Protein AF-A0A6V7J5I2-F1 (afdb_monomer_lite)

Secondary structure (DSSP, 8-state):
-----------------TTSSSTTTSS----PPPSEEEEEEEEEEEGGGTEEEEEEEEEEPPPPTTS-HHHHHHHHHHHHHHHHHSSS-TTSEEEEEEEEEPPTT----PPPEEEEEEEGGG--HHHHHHHHHHHHTTSSPPPTTPEEEEEEEEE---TTSS-----SS---TT------SSS-HHHHHHHHHHHHHTTTT-HHHHHHHH-TT-THHHHHHHHHHHHTT---BTTB--HHHHHHHHHHHGGGT---EEEE--TTSPPEEEEEGGGGG--

Radius of gyration: 29.83 Å; chains: 1; bounding box: 84×81×62 Å

Sequence (279 aa):
DTADQTGAGQASTSGQSSGHEEIIKDVIEETQPSILEKIVDVNRPFRRFSSLNREVRFKLSRPPENVSDLVWIGSLSDEILKLIRERVNHSDVCGALFGYKPSAEAQVTRTPSYLTPRPISEITIDDVVKLVTRLSQSGAEIPQNSEFFLNLHFTEDRVGGRKSRVNQDGKNAGVYELHNKDNMCLARSIVVAVAYNRKSVDKQTWNRIRDRRNRPQKIAAEKLTKESGVVLSHNGAGMTEVSLFQRRLMRDHIALVVWHVTRGRNPVRIYNGREAFNG

pLDDT: mean 71.51, std 18.95, range [32.19, 94.44]

Organism: NCBI:txid1563983

Structure (mmCIF, N/CA/C/O backbone):
data_AF-A0A6V7J5I2-F1
#
_entry.id   AF-A0A6V7J5I2-F1
#
loop_
_atom_site.group_PDB
_atom_site.id
_atom_site.type_symbol
_atom_site.label_atom_id
_atom_site.label_alt_id
_atom_site.label_comp_id
_atom_site.label_asym_id
_atom_site.label_entity_id
_atom_site.label_seq_id
_atom_site.pdbx_PDB_ins_code
_atom_site.Cartn_x
_atom_site.Cartn_y
_atom_site.Cartn_z
_atom_site.occupancy
_atom_site.B_iso_or_equiv
_atom_site.auth_seq_id
_atom_site.auth_comp_id
_atom_site.auth_asym_id
_atom_site.auth_atom_id
_atom_site.pdbx_PDB_model_num
ATOM 1 N N . ASP A 1 1 ? -48.239 61.223 6.543 1.00 35.25 1 ASP A N 1
ATOM 2 C CA . ASP A 1 1 ? -49.122 62.011 7.422 1.00 35.25 1 ASP A CA 1
ATOM 3 C C . ASP A 1 1 ? -50.374 61.192 7.709 1.00 35.25 1 ASP A C 1
ATOM 5 O O . ASP A 1 1 ? -51.016 60.808 6.745 1.00 35.25 1 ASP A O 1
ATOM 9 N N . THR A 1 2 ? -50.800 60.786 8.906 1.00 36.47 2 THR A N 1
ATOM 10 C CA . THR A 1 2 ? -50.377 60.877 10.325 1.00 36.47 2 THR A CA 1
ATOM 11 C C . THR A 1 2 ? -51.371 59.906 11.022 1.00 36.47 2 THR A C 1
ATOM 13 O O . THR A 1 2 ? -52.557 59.997 10.731 1.00 36.47 2 THR A O 1
ATOM 16 N N . ALA A 1 3 ? -50.958 58.795 11.643 1.00 36.34 3 ALA A N 1
ATOM 17 C CA . ALA A 1 3 ? -50.768 58.579 13.092 1.00 36.34 3 ALA A CA 1
ATOM 18 C C . ALA A 1 3 ? -51.874 57.746 13.797 1.00 36.34 3 ALA A C 1
ATOM 20 O O . ALA A 1 3 ? -53.028 57.756 13.385 1.00 36.34 3 ALA A O 1
ATOM 21 N N . ASP A 1 4 ? -51.420 57.089 14.877 1.00 35.84 4 ASP A N 1
ATOM 22 C CA . ASP A 1 4 ? -52.085 56.519 16.072 1.00 35.84 4 ASP A CA 1
ATOM 23 C C . ASP A 1 4 ? -52.990 55.280 15.960 1.00 35.84 4 ASP A C 1
ATOM 25 O O . ASP A 1 4 ? -53.977 55.257 15.240 1.00 35.84 4 ASP A O 1
ATOM 29 N N . GLN A 1 5 ? -52.622 54.123 16.540 1.00 38.19 5 GLN A N 1
ATOM 30 C CA . GLN A 1 5 ? -52.429 53.734 17.963 1.00 38.19 5 GLN A CA 1
ATOM 31 C C . GLN A 1 5 ? -53.737 53.611 18.767 1.00 38.19 5 GLN A C 1
ATOM 33 O O . GLN A 1 5 ? -54.385 54.604 19.068 1.00 38.19 5 GLN A O 1
ATOM 38 N N . THR A 1 6 ? -54.066 52.391 19.216 1.00 38.81 6 THR A N 1
ATOM 39 C CA . THR A 1 6 ? -54.099 51.956 20.639 1.00 38.81 6 THR A CA 1
ATOM 40 C C . THR A 1 6 ? -54.897 50.655 20.808 1.00 38.81 6 THR A C 1
ATOM 42 O O . THR A 1 6 ? -55.906 50.432 20.147 1.00 38.81 6 THR A O 1
ATOM 45 N N . GLY A 1 7 ? -54.436 49.783 21.712 1.00 32.59 7 GLY A N 1
ATOM 46 C CA . GLY A 1 7 ? -55.139 48.557 22.097 1.00 32.59 7 GLY A CA 1
ATOM 47 C C . GLY A 1 7 ? -54.260 47.588 22.887 1.00 32.59 7 GLY A C 1
ATOM 48 O O . GLY A 1 7 ? -53.887 46.537 22.378 1.00 32.59 7 GLY A O 1
ATOM 49 N N . ALA A 1 8 ? -53.897 47.967 24.114 1.00 32.69 8 ALA A N 1
ATOM 50 C CA . ALA A 1 8 ? -53.224 47.108 25.085 1.00 32.69 8 ALA A CA 1
ATOM 51 C C . ALA A 1 8 ? -54.240 46.254 25.868 1.00 32.69 8 ALA A C 1
ATOM 53 O O . ALA A 1 8 ? -55.296 46.748 26.258 1.00 32.69 8 ALA A O 1
ATOM 54 N N . GLY A 1 9 ? -53.874 45.005 26.160 1.00 32.72 9 GLY A N 1
ATOM 55 C CA . GLY A 1 9 ? -54.545 44.133 27.125 1.00 32.72 9 GLY A CA 1
ATOM 56 C C . GLY A 1 9 ? -53.585 43.040 27.604 1.00 32.72 9 GLY A C 1
ATOM 57 O O . GLY A 1 9 ? -53.274 42.119 26.856 1.00 32.72 9 GLY A O 1
ATOM 58 N N . GLN A 1 10 ? -53.081 43.178 28.832 1.00 32.25 10 GLN A N 1
ATOM 59 C CA . GLN A 1 10 ? -52.303 42.176 29.573 1.00 32.25 10 GLN A CA 1
ATOM 60 C C . GLN A 1 10 ? -53.200 41.444 30.587 1.00 32.25 10 GLN A C 1
ATOM 62 O O . GLN A 1 10 ? -54.018 42.106 31.221 1.00 32.25 10 GLN A O 1
ATOM 67 N N . ALA A 1 11 ? -52.976 40.130 30.764 1.00 32.25 11 ALA A N 1
ATOM 68 C CA . ALA A 1 11 ? -53.016 39.317 32.009 1.00 32.25 11 ALA A CA 1
ATOM 69 C C . ALA A 1 11 ? -53.276 37.832 31.638 1.00 32.25 11 ALA A C 1
ATOM 71 O O . ALA A 1 11 ? -54.321 37.517 31.082 1.00 32.25 11 ALA A O 1
ATOM 72 N N . SER A 1 12 ? -52.279 36.932 31.648 1.00 33.62 12 SER A N 1
ATOM 73 C CA . SER A 1 12 ? -51.874 36.049 32.772 1.00 33.62 12 SER A CA 1
ATOM 74 C C . SER A 1 12 ? -53.040 35.195 33.324 1.00 33.62 12 SER A C 1
ATOM 76 O O . SER A 1 12 ? -54.009 35.711 33.858 1.00 33.62 12 SER A O 1
ATOM 78 N N . THR A 1 13 ? -53.037 33.859 33.232 1.00 32.19 13 THR A N 1
ATOM 79 C CA . THR A 1 13 ? -52.208 32.960 34.056 1.00 32.19 13 THR A CA 1
ATOM 80 C C . THR A 1 13 ? -52.396 31.474 33.674 1.00 32.19 13 THR A C 1
ATOM 82 O O . THR A 1 13 ? -53.482 31.044 33.304 1.00 32.19 13 THR A O 1
ATOM 85 N N . SER A 1 14 ? -51.303 30.718 33.848 1.00 32.47 14 SER A N 1
ATOM 86 C CA . SER A 1 14 ? -51.195 29.323 34.327 1.00 32.47 14 SER A CA 1
ATOM 87 C C . SER A 1 14 ? -51.946 28.177 33.628 1.00 32.47 14 SER A C 1
ATOM 89 O O . SER A 1 14 ? -53.131 27.955 33.847 1.00 32.47 14 SER A O 1
ATOM 91 N N . GLY A 1 15 ? -51.168 27.316 32.967 1.00 32.19 15 GLY A N 1
ATOM 92 C CA . GLY A 1 15 ? -51.506 25.919 32.691 1.00 32.19 15 GLY A CA 1
ATOM 93 C C . GLY A 1 15 ? -50.225 25.089 32.630 1.00 32.19 15 GLY A C 1
ATOM 94 O O . GLY A 1 15 ? -49.522 25.095 31.626 1.00 32.19 15 GLY A O 1
ATOM 95 N N . GLN A 1 16 ? -49.891 24.450 33.749 1.00 43.09 16 GLN A N 1
ATOM 96 C CA . GLN A 1 16 ? -48.748 23.559 33.945 1.00 43.09 16 GLN A CA 1
ATOM 97 C C . GLN A 1 16 ? -48.773 22.379 32.957 1.00 43.09 16 GLN A C 1
ATOM 99 O O . GLN A 1 16 ? -49.780 21.685 32.865 1.00 43.09 16 GLN A O 1
ATOM 104 N N . SER A 1 17 ? -47.653 22.091 32.287 1.00 38.34 17 SER A N 1
ATOM 105 C CA . SER A 1 17 ? -47.348 20.735 31.779 1.00 38.34 17 SER A CA 1
ATOM 106 C C . SER A 1 17 ? -45.845 20.454 31.599 1.00 38.34 17 SER A C 1
ATOM 108 O O . SER A 1 17 ? -45.465 19.499 30.932 1.00 38.34 17 SER A O 1
ATOM 110 N N . SER A 1 18 ? -44.958 21.217 32.252 1.00 44.09 18 SER A N 1
ATOM 111 C CA . SER A 1 18 ? -43.495 21.047 32.151 1.00 44.09 18 SER A CA 1
ATOM 112 C C . SER A 1 18 ? -42.922 19.922 33.034 1.00 44.09 18 SER A C 1
ATOM 114 O O . SER A 1 18 ? -41.786 20.015 33.477 1.00 44.09 18 SER A O 1
ATOM 116 N N . GLY A 1 19 ? -43.711 18.899 33.373 1.00 37.34 19 GLY A N 1
ATOM 117 C CA . GLY A 1 19 ? -43.338 17.909 34.397 1.00 37.34 19 GLY A CA 1
ATOM 118 C C . GLY A 1 19 ? -43.148 16.473 33.909 1.00 37.34 19 GLY A C 1
ATOM 119 O O . GLY A 1 19 ? -42.630 15.659 34.662 1.00 37.34 19 GLY A O 1
ATOM 120 N N . HIS A 1 20 ? -43.564 16.138 32.683 1.00 36.84 20 HIS A N 1
ATOM 121 C CA . HIS A 1 20 ? -43.571 14.743 32.210 1.00 36.84 20 HIS A CA 1
ATOM 122 C C . HIS A 1 20 ? -42.695 14.470 30.978 1.00 36.84 20 HIS A C 1
ATOM 124 O O . HIS A 1 20 ? -42.352 13.314 30.747 1.00 36.84 20 HIS A O 1
ATOM 130 N N . GLU A 1 21 ? -42.267 15.493 30.230 1.00 36.44 21 GLU A N 1
ATOM 131 C CA . GLU A 1 21 ? -41.343 15.309 29.093 1.00 36.44 21 GLU A CA 1
ATOM 132 C C . GLU A 1 21 ? -39.859 15.425 29.477 1.00 36.44 21 GLU A C 1
ATOM 134 O O . GLU A 1 21 ? -39.002 14.923 28.751 1.00 36.44 21 GLU A O 1
ATOM 139 N N . GLU A 1 22 ? -39.538 16.011 30.635 1.00 39.69 22 GLU A N 1
ATOM 140 C CA . GLU A 1 22 ? -38.156 16.090 31.140 1.00 39.69 22 GLU A CA 1
ATOM 141 C C . GLU A 1 22 ? -37.720 14.820 31.889 1.00 39.69 22 GLU A C 1
ATOM 143 O O . GLU A 1 22 ? -36.545 14.476 31.882 1.00 39.69 22 GLU A O 1
ATOM 148 N N . ILE A 1 23 ? -38.658 14.039 32.435 1.00 35.81 23 ILE A N 1
ATOM 149 C CA . ILE A 1 23 ? -38.335 12.839 33.232 1.00 35.81 23 ILE A CA 1
ATOM 150 C C . ILE A 1 23 ? -38.040 11.607 32.350 1.00 35.81 23 ILE A C 1
ATOM 152 O O . ILE A 1 23 ? -37.446 10.637 32.811 1.00 35.81 23 ILE A O 1
ATOM 156 N N . ILE A 1 24 ? -38.377 11.638 31.054 1.00 33.81 24 ILE A N 1
ATOM 157 C CA . ILE A 1 24 ? -38.105 10.517 30.128 1.00 33.81 24 ILE A CA 1
ATOM 158 C C . ILE A 1 24 ? -36.728 10.642 29.444 1.00 33.81 24 ILE A C 1
ATOM 160 O O . ILE A 1 24 ? -36.240 9.673 28.866 1.00 33.81 24 ILE A O 1
ATOM 164 N N . LYS A 1 25 ? -36.040 11.787 29.559 1.00 34.50 25 LYS A N 1
ATOM 165 C CA . LYS A 1 25 ? -34.664 11.935 29.044 1.00 34.50 25 LYS A CA 1
ATOM 166 C C . LYS A 1 25 ? -33.577 11.509 30.033 1.00 34.50 25 LYS A C 1
ATOM 168 O O . LYS A 1 25 ? -32.482 11.186 29.589 1.00 34.50 25 LYS A O 1
ATOM 173 N N . ASP A 1 26 ? -33.901 11.393 31.318 1.00 36.06 26 ASP A N 1
ATOM 174 C CA . ASP A 1 26 ? -32.914 11.128 32.375 1.00 36.06 26 ASP A CA 1
ATOM 175 C C . ASP A 1 26 ? -32.802 9.651 32.802 1.00 36.06 26 ASP A C 1
ATOM 177 O O . ASP A 1 26 ? -32.158 9.350 33.804 1.00 36.06 26 ASP A O 1
ATOM 181 N N . VAL A 1 27 ? -33.394 8.699 32.064 1.00 41.50 27 VAL A N 1
ATOM 182 C CA . VAL A 1 27 ? -33.419 7.281 32.497 1.00 41.50 27 VAL A CA 1
ATOM 183 C C . VAL A 1 27 ? -32.741 6.285 31.546 1.00 41.50 27 VAL A C 1
ATOM 185 O O . VAL A 1 27 ? -32.538 5.146 31.945 1.00 41.50 27 VAL A O 1
ATOM 188 N N . ILE A 1 28 ? -32.276 6.656 30.344 1.00 37.75 28 ILE A N 1
ATOM 189 C CA . ILE A 1 28 ? -31.453 5.732 29.526 1.00 37.75 28 ILE A CA 1
ATOM 190 C C . ILE A 1 28 ? -30.358 6.482 28.745 1.00 37.75 28 ILE A C 1
ATOM 192 O O . ILE A 1 28 ? -30.290 6.439 27.522 1.00 37.75 28 ILE A O 1
ATOM 196 N N . GLU A 1 29 ? -29.444 7.132 29.460 1.00 37.84 29 GLU A N 1
ATOM 197 C CA . GLU A 1 29 ? -28.018 7.015 29.125 1.00 37.84 29 GLU A CA 1
ATOM 198 C C . GLU A 1 29 ? -27.388 6.090 30.168 1.00 37.84 29 GLU A C 1
ATOM 200 O O . GLU A 1 29 ? -26.482 6.450 30.917 1.00 37.84 29 GLU A O 1
ATOM 205 N N . GLU A 1 30 ? -27.912 4.864 30.245 1.00 38.31 30 GLU A N 1
ATOM 206 C CA . GLU A 1 30 ? -27.166 3.760 30.829 1.00 38.31 30 GLU A CA 1
ATOM 207 C C . GLU A 1 30 ? -25.907 3.632 29.971 1.00 38.31 30 GLU A C 1
ATOM 209 O O . GLU A 1 30 ? -25.945 3.163 28.831 1.00 38.31 30 GLU A O 1
ATOM 214 N N . THR A 1 31 ? -24.820 4.230 30.458 1.00 43.50 31 THR A N 1
ATOM 215 C CA . THR A 1 31 ? -23.571 4.374 29.725 1.00 43.50 31 THR A CA 1
ATOM 216 C C . THR A 1 31 ? -23.035 2.966 29.548 1.00 43.50 31 THR A C 1
ATOM 218 O O . THR A 1 31 ? -22.402 2.424 30.454 1.00 43.50 31 THR A O 1
ATOM 221 N N . GLN A 1 32 ? -23.370 2.323 28.424 1.00 55.50 32 GLN A N 1
ATOM 222 C CA . GLN A 1 32 ? -22.853 0.994 28.143 1.00 55.50 32 GLN A CA 1
ATOM 223 C C . GLN A 1 32 ? -21.331 1.077 28.271 1.00 55.50 32 GLN A C 1
ATOM 225 O O . GLN A 1 32 ? -20.723 1.984 27.688 1.00 55.50 32 GLN A O 1
ATOM 230 N N . PRO A 1 33 ? -20.714 0.208 29.088 1.00 63.66 33 PRO A N 1
ATOM 231 C CA . PRO A 1 33 ? -19.278 0.247 29.282 1.00 63.66 33 PRO A CA 1
ATOM 232 C C . PRO A 1 33 ? -18.612 0.094 27.915 1.00 63.66 33 PRO A C 1
ATOM 234 O O . PRO A 1 33 ? -18.969 -0.801 27.148 1.00 63.66 33 PRO A O 1
ATOM 237 N N . SER A 1 34 ? -17.680 1.000 27.606 1.00 76.19 34 SER A N 1
ATOM 238 C CA . SER A 1 34 ? -16.944 0.984 26.340 1.00 76.19 34 SER A CA 1
ATOM 239 C C . SER A 1 34 ? -16.357 -0.404 26.096 1.00 76.19 34 SER A C 1
ATOM 241 O O . SER A 1 34 ? -15.758 -1.010 26.989 1.00 76.19 34 SER A O 1
ATOM 243 N N . ILE A 1 35 ? -16.518 -0.901 24.871 1.00 81.44 35 ILE A N 1
ATOM 244 C CA . ILE A 1 35 ? -15.946 -2.175 24.430 1.00 81.44 35 ILE A CA 1
ATOM 245 C C . ILE A 1 35 ? -14.411 -2.100 24.417 1.00 81.44 35 ILE A C 1
ATOM 247 O O . ILE A 1 35 ? -13.723 -3.120 24.510 1.00 81.44 35 ILE A O 1
ATOM 251 N N . LEU A 1 36 ? -13.862 -0.888 24.323 1.00 82.56 36 LEU A N 1
ATOM 252 C CA . LEU A 1 36 ? -12.435 -0.604 24.320 1.00 82.56 36 LEU A CA 1
ATOM 253 C C . LEU A 1 36 ? -11.924 -0.375 25.752 1.00 82.56 36 LEU A C 1
ATOM 255 O O . LEU A 1 36 ? -11.890 0.738 26.274 1.00 82.56 36 LEU A O 1
ATOM 259 N N . GLU A 1 37 ? -11.452 -1.439 26.391 1.00 82.19 37 GLU A N 1
ATOM 260 C CA . GLU A 1 37 ? -10.865 -1.373 27.727 1.00 82.19 37 GLU A CA 1
ATOM 261 C C . GLU A 1 37 ? -9.409 -0.875 27.678 1.00 82.19 37 GLU A C 1
ATOM 263 O O . GLU A 1 37 ? -8.595 -1.359 26.892 1.00 82.19 37 GLU A O 1
ATOM 268 N N . LYS A 1 38 ? -9.032 0.040 28.585 1.00 70.06 38 LYS A N 1
ATOM 269 C CA . LYS A 1 38 ? -7.653 0.548 28.758 1.00 70.06 38 LYS A CA 1
ATOM 270 C C . LYS A 1 38 ? -7.048 1.129 27.469 1.00 70.06 38 LYS A C 1
ATOM 272 O O . LYS A 1 38 ? -6.221 0.502 26.809 1.00 70.06 38 LYS A O 1
ATOM 277 N N . ILE A 1 39 ? -7.398 2.378 27.175 1.00 75.38 39 ILE A N 1
ATOM 278 C CA . ILE A 1 39 ? -6.941 3.094 25.982 1.00 75.38 39 ILE A CA 1
ATOM 279 C C . ILE A 1 39 ? -5.599 3.794 26.249 1.00 75.38 39 ILE A C 1
ATOM 281 O O . ILE A 1 39 ? -5.504 4.688 27.087 1.00 75.38 39 ILE A O 1
ATOM 285 N N . VAL A 1 40 ? -4.555 3.409 25.516 1.00 82.25 40 VAL A N 1
ATOM 286 C CA . VAL A 1 40 ? -3.316 4.189 25.387 1.00 82.25 40 VAL A CA 1
ATOM 287 C C . VAL A 1 40 ? -3.337 4.866 24.027 1.00 82.25 40 VAL A C 1
ATOM 289 O O . VAL A 1 40 ? -3.257 4.193 23.003 1.00 82.25 40 VAL A O 1
ATOM 292 N N . ASP A 1 41 ? -3.422 6.190 24.020 1.00 82.88 41 ASP A N 1
ATOM 293 C CA . ASP A 1 41 ? -3.472 6.994 22.802 1.00 82.88 41 ASP A CA 1
ATOM 294 C C . ASP A 1 41 ? -2.173 7.785 22.627 1.00 82.88 41 ASP A C 1
ATOM 296 O O . ASP A 1 41 ? -1.818 8.639 23.444 1.00 82.88 41 ASP A O 1
ATOM 300 N N . VAL A 1 42 ? -1.429 7.471 21.567 1.00 80.94 42 VAL A N 1
ATOM 301 C CA . VAL A 1 42 ? -0.134 8.080 21.274 1.00 80.94 42 VAL A CA 1
ATOM 302 C C . VAL A 1 42 ? -0.190 8.798 19.938 1.00 80.94 42 VAL A C 1
ATOM 304 O O . VAL A 1 42 ? -0.253 8.188 18.873 1.00 80.94 42 VAL A O 1
ATOM 307 N N . ASN A 1 43 ? -0.038 10.117 19.991 1.00 77.69 43 ASN A N 1
ATOM 308 C CA . ASN A 1 43 ? 0.092 10.954 18.808 1.00 77.69 43 ASN A CA 1
ATOM 309 C C . ASN A 1 43 ? 1.569 11.150 18.439 1.00 77.69 43 ASN A C 1
ATOM 311 O O . ASN A 1 43 ? 2.378 11.606 19.247 1.00 77.69 43 ASN A O 1
ATOM 315 N N . ARG A 1 44 ? 1.926 10.837 17.193 1.00 73.38 44 ARG A N 1
ATOM 316 C CA . ARG A 1 44 ? 3.268 11.011 16.625 1.00 73.38 44 ARG A CA 1
ATOM 317 C C . ARG A 1 44 ? 3.197 11.906 15.387 1.00 73.38 44 ARG A C 1
ATOM 319 O O . ARG A 1 44 ? 2.803 11.438 14.314 1.00 73.38 44 ARG A O 1
ATOM 326 N N . PRO A 1 45 ? 3.577 13.190 15.498 1.00 64.25 45 PRO A N 1
ATOM 327 C CA . PRO A 1 45 ? 3.600 14.081 14.350 1.00 64.25 45 PRO A CA 1
ATOM 328 C C . PRO A 1 45 ? 4.763 13.726 13.421 1.00 64.25 45 PRO A C 1
ATOM 330 O O . PRO A 1 45 ? 5.927 13.718 13.821 1.00 64.25 45 PRO A O 1
ATOM 333 N N . PHE A 1 46 ? 4.464 13.511 12.144 1.00 56.25 46 PHE A N 1
ATOM 334 C CA . PHE A 1 46 ? 5.461 13.398 11.085 1.00 56.25 46 PHE A CA 1
ATOM 335 C C . PHE A 1 46 ? 5.570 14.746 10.370 1.00 56.25 46 PHE A C 1
ATOM 337 O O . PHE A 1 46 ? 5.008 14.970 9.297 1.00 56.25 46 PHE A O 1
ATOM 344 N N . ARG A 1 47 ? 6.341 15.662 10.980 1.00 45.22 47 ARG A N 1
ATOM 345 C CA . ARG A 1 47 ? 6.499 17.064 10.536 1.00 45.22 47 ARG A CA 1
ATOM 346 C C . ARG A 1 47 ? 6.860 17.215 9.054 1.00 45.22 47 ARG A C 1
ATOM 348 O O . ARG A 1 47 ? 6.480 18.198 8.431 1.00 45.22 47 ARG A O 1
ATOM 355 N N . ARG A 1 48 ? 7.571 16.240 8.477 1.00 40.66 48 ARG A N 1
ATOM 356 C CA . ARG A 1 48 ? 8.022 16.270 7.077 1.00 40.66 48 ARG A CA 1
ATOM 357 C C . ARG A 1 48 ? 6.880 16.160 6.055 1.00 40.66 48 ARG A C 1
ATOM 359 O O . ARG A 1 48 ? 7.075 16.566 4.915 1.00 40.66 48 ARG A O 1
ATOM 366 N N . PHE A 1 49 ? 5.724 15.626 6.447 1.00 44.75 49 PHE A N 1
ATOM 367 C CA . PHE A 1 49 ? 4.626 15.312 5.527 1.00 44.75 49 PHE A CA 1
ATOM 368 C C . PHE A 1 49 ? 3.289 15.948 5.914 1.00 44.75 49 PHE A C 1
ATOM 370 O O . PHE A 1 49 ? 2.284 15.616 5.297 1.00 44.75 49 PHE A O 1
ATOM 377 N N . SER A 1 50 ? 3.255 16.845 6.913 1.00 61.06 50 SER A N 1
ATOM 378 C CA . SER A 1 50 ? 1.985 17.324 7.498 1.00 61.06 50 SER A CA 1
ATOM 379 C C . SER A 1 50 ? 1.025 16.166 7.805 1.00 61.06 50 SER A C 1
ATOM 381 O O . SER A 1 50 ? -0.180 16.258 7.601 1.00 61.06 50 SER A O 1
ATOM 383 N N . SER A 1 51 ? 1.592 15.043 8.248 1.00 63.81 51 SER A N 1
ATOM 384 C CA . SER A 1 51 ? 0.853 13.832 8.568 1.00 63.81 51 SER A CA 1
ATOM 385 C C . SER A 1 51 ? 0.975 13.548 10.056 1.00 63.81 51 SER A C 1
ATOM 387 O O . SER A 1 51 ? 2.047 13.711 10.651 1.00 63.81 51 SER A O 1
ATOM 389 N N . LEU A 1 52 ? -0.115 13.088 10.649 1.00 68.62 52 LEU A N 1
ATOM 390 C CA . LEU A 1 52 ? -0.175 12.679 12.041 1.00 68.62 52 LEU A CA 1
ATOM 391 C C . LEU A 1 52 ? -0.444 11.179 12.087 1.00 68.62 52 LEU A C 1
ATOM 393 O O . LEU A 1 52 ? -1.420 10.702 11.514 1.00 68.62 52 LEU A O 1
ATOM 397 N N . ASN A 1 53 ? 0.408 10.445 12.795 1.00 75.88 53 ASN A N 1
ATOM 398 C CA . ASN A 1 53 ? 0.110 9.063 13.141 1.00 75.88 53 ASN A CA 1
ATOM 399 C C . ASN A 1 53 ? -0.440 9.043 14.564 1.00 75.88 53 ASN A C 1
ATOM 401 O O . ASN A 1 53 ? 0.244 9.494 15.482 1.00 75.88 53 ASN A O 1
ATOM 405 N N . ARG A 1 54 ? -1.652 8.525 14.742 1.00 80.81 54 ARG A N 1
ATOM 406 C CA . ARG A 1 54 ? -2.269 8.270 16.046 1.00 80.81 54 ARG A CA 1
ATOM 407 C C . ARG A 1 54 ? -2.306 6.762 16.241 1.00 80.81 54 ARG A C 1
ATOM 409 O O . ARG A 1 54 ? -2.896 6.051 15.437 1.00 80.81 54 ARG A O 1
ATOM 416 N N . GLU A 1 55 ? -1.632 6.269 17.262 1.00 81.12 55 GLU A N 1
ATOM 417 C CA . GLU A 1 55 ? -1.683 4.864 17.652 1.00 81.12 55 GLU A CA 1
ATOM 418 C C . GLU A 1 55 ? -2.563 4.754 18.891 1.00 81.12 55 GLU A C 1
ATOM 420 O O . GLU A 1 55 ? -2.200 5.267 19.948 1.00 81.12 55 GLU A O 1
ATOM 425 N N . VAL A 1 56 ? -3.700 4.077 18.755 1.00 85.00 56 VAL A N 1
ATOM 426 C CA . VAL A 1 56 ? -4.598 3.761 19.865 1.00 85.00 56 VAL A CA 1
ATOM 427 C C . VAL A 1 56 ? -4.412 2.289 20.212 1.00 85.00 56 VAL A C 1
ATOM 429 O O . VAL A 1 56 ? -4.586 1.426 19.354 1.00 85.00 56 VAL A O 1
ATOM 432 N N . ARG A 1 57 ? -4.037 1.980 21.451 1.00 85.88 57 ARG A N 1
ATOM 433 C CA . ARG A 1 57 ? -3.940 0.604 21.960 1.00 85.88 57 ARG A CA 1
ATOM 434 C C . ARG A 1 57 ? -5.011 0.368 23.001 1.00 85.88 57 ARG A C 1
ATOM 436 O O . ARG A 1 57 ? -5.215 1.231 23.846 1.00 85.88 57 ARG A O 1
ATOM 443 N N . PHE A 1 58 ? -5.660 -0.783 22.943 1.00 86.62 58 PHE A N 1
ATOM 444 C CA . PHE A 1 58 ? -6.764 -1.134 23.828 1.00 86.62 58 PHE A CA 1
ATOM 445 C C . PHE A 1 58 ? -6.886 -2.649 23.971 1.00 86.62 58 PHE A C 1
ATOM 447 O O . PHE A 1 58 ? -6.307 -3.419 23.207 1.00 86.62 58 PHE A O 1
ATOM 454 N N . LYS A 1 59 ? -7.649 -3.089 24.960 1.00 84.62 59 LYS A N 1
ATOM 455 C CA . LYS A 1 59 ? -8.165 -4.451 25.073 1.00 84.62 59 LYS A CA 1
ATOM 456 C C . LYS A 1 59 ? -9.633 -4.451 24.663 1.00 84.62 59 LYS A C 1
ATOM 458 O O . LYS A 1 59 ? -10.300 -3.428 24.763 1.00 84.62 59 LYS A O 1
ATOM 463 N N . LEU A 1 60 ? -10.115 -5.583 24.167 1.00 82.50 60 LEU A N 1
ATOM 464 C CA . LEU A 1 60 ? -11.537 -5.761 23.888 1.00 82.50 60 LEU A CA 1
ATOM 465 C C . LEU A 1 60 ? -12.204 -6.396 25.104 1.00 82.50 60 LEU A C 1
ATOM 467 O O . LEU A 1 60 ? -11.705 -7.410 25.603 1.00 82.50 60 LEU A O 1
ATOM 471 N N . SER A 1 61 ? -13.326 -5.827 25.537 1.00 78.69 61 SER A N 1
ATOM 472 C CA . SER A 1 61 ? -14.220 -6.491 26.481 1.00 78.69 61 SER A CA 1
ATOM 473 C C . SER A 1 61 ? -14.803 -7.758 25.850 1.00 78.69 61 SER A C 1
ATOM 475 O O . SER A 1 61 ? -14.858 -7.906 24.626 1.00 78.69 61 SER A O 1
ATOM 477 N N . ARG A 1 62 ? -15.211 -8.726 26.672 1.00 73.94 62 ARG A N 1
ATOM 478 C CA . ARG A 1 62 ? -15.905 -9.910 26.147 1.00 73.94 62 ARG A CA 1
ATOM 479 C C . ARG A 1 62 ? -17.314 -9.520 25.681 1.00 73.94 62 ARG A C 1
ATOM 481 O O . ARG A 1 62 ? -17.927 -8.666 26.323 1.00 73.94 62 ARG A O 1
ATOM 488 N N . PRO A 1 63 ? -17.850 -10.161 24.625 1.00 75.19 63 PRO A N 1
ATOM 489 C CA . PRO A 1 63 ? -19.267 -10.045 24.312 1.00 75.19 63 PRO A CA 1
ATOM 490 C C . PRO A 1 63 ? -20.099 -10.435 25.547 1.00 75.19 63 PRO A C 1
ATOM 492 O O . PRO A 1 63 ? -19.823 -11.485 26.138 1.00 75.19 63 PRO A O 1
ATOM 495 N N . PRO A 1 64 ? -21.073 -9.613 25.976 1.00 77.12 64 PRO A N 1
ATOM 496 C CA . PRO A 1 64 ? -22.001 -9.993 27.037 1.00 77.12 64 PRO A CA 1
ATOM 497 C C . PRO A 1 64 ? -22.778 -11.263 26.664 1.00 77.12 64 PRO A C 1
ATOM 499 O O . PRO A 1 64 ? -23.124 -11.453 25.500 1.00 77.12 64 PRO A O 1
ATOM 502 N N . GLU A 1 65 ? -23.105 -12.109 27.646 1.00 75.56 65 GLU A N 1
ATOM 503 C CA . GLU A 1 65 ? -23.759 -13.415 27.420 1.00 75.56 65 GLU A CA 1
ATOM 504 C C . GLU A 1 65 ? -25.114 -13.316 26.691 1.00 75.56 65 GLU A C 1
ATOM 506 O O . GLU A 1 65 ? -25.563 -14.272 26.064 1.00 75.56 65 GLU A O 1
ATOM 511 N N . ASN A 1 66 ? -25.761 -12.150 26.749 1.00 81.62 66 ASN A N 1
ATOM 512 C CA . ASN A 1 66 ? -27.063 -11.854 26.156 1.00 81.62 66 ASN A CA 1
ATOM 513 C C . ASN A 1 66 ? -26.994 -11.055 24.839 1.00 81.62 66 ASN A C 1
ATOM 515 O O . ASN A 1 66 ? -28.038 -10.668 24.312 1.00 81.62 66 ASN A O 1
ATOM 519 N N . VAL A 1 67 ? -25.801 -10.786 24.301 1.00 76.62 67 VAL A N 1
ATOM 520 C CA . VAL A 1 67 ? -25.614 -9.992 23.078 1.00 76.62 67 VAL A CA 1
ATOM 521 C C . VAL A 1 67 ? -25.054 -10.875 21.970 1.00 76.62 67 VAL A C 1
ATOM 523 O O . VAL A 1 67 ? -24.034 -11.532 22.134 1.00 76.62 67 VAL A O 1
ATOM 526 N N . SER A 1 68 ? -25.708 -10.875 20.804 1.00 79.12 68 SER A N 1
ATOM 527 C CA . SER A 1 68 ? -25.195 -11.612 19.643 1.00 79.12 68 SER A CA 1
ATOM 528 C C . SER A 1 68 ? -23.854 -11.047 19.155 1.00 79.12 68 SER A C 1
ATOM 530 O O . SER A 1 68 ? -23.664 -9.828 19.139 1.00 79.12 68 SER A O 1
ATOM 532 N N . ASP A 1 69 ? -22.973 -11.912 18.647 1.00 75.81 69 ASP A N 1
ATOM 533 C CA . ASP A 1 69 ? -21.665 -11.518 18.100 1.00 75.81 69 ASP A CA 1
ATOM 534 C C . ASP A 1 69 ? -21.767 -10.423 17.029 1.00 75.81 69 ASP A C 1
ATOM 536 O O . ASP A 1 69 ? -20.921 -9.535 16.958 1.00 75.81 69 ASP A O 1
ATOM 540 N N . LEU A 1 70 ? -22.816 -10.457 16.198 1.00 75.06 70 LEU A N 1
ATOM 541 C CA . LEU A 1 70 ? -23.043 -9.454 15.154 1.00 75.06 70 LEU A CA 1
ATOM 542 C C . LEU A 1 70 ? -23.332 -8.070 15.740 1.00 75.06 70 LEU A C 1
ATOM 544 O O . LEU A 1 70 ? -22.797 -7.076 15.252 1.00 75.06 70 LEU A O 1
ATOM 548 N N . VAL A 1 71 ? -24.150 -8.013 16.793 1.00 78.62 71 VAL A N 1
ATOM 549 C CA . VAL A 1 71 ? -24.457 -6.765 17.504 1.00 78.62 71 VAL A CA 1
ATOM 550 C C . VAL A 1 71 ? -23.205 -6.248 18.206 1.00 78.62 71 VAL A C 1
ATOM 552 O O . VAL A 1 71 ? -22.886 -5.070 18.081 1.00 78.62 71 VAL A O 1
ATOM 555 N N . TRP A 1 72 ? -22.439 -7.128 18.854 1.00 79.50 72 TRP A N 1
ATOM 556 C CA . TRP A 1 72 ? -21.186 -6.752 19.508 1.00 79.50 72 TRP A CA 1
ATOM 557 C C . TRP A 1 72 ? -20.133 -6.224 18.515 1.00 79.50 72 TRP A C 1
ATOM 559 O O . TRP A 1 72 ? -19.510 -5.192 18.764 1.00 79.50 72 TRP A O 1
ATOM 569 N N . ILE A 1 73 ? -19.981 -6.861 17.347 1.00 81.50 73 ILE A N 1
ATOM 570 C CA . ILE A 1 73 ? -19.115 -6.372 16.257 1.00 81.50 73 ILE A CA 1
ATOM 571 C C . ILE A 1 73 ? -19.593 -5.013 15.736 1.00 81.50 73 ILE A C 1
ATOM 573 O O . ILE A 1 73 ? -18.758 -4.157 15.431 1.00 81.50 73 ILE A O 1
ATOM 577 N N . GLY A 1 74 ? -20.908 -4.811 15.621 1.00 82.75 74 GLY A N 1
ATOM 578 C CA . GLY A 1 74 ? -21.504 -3.528 15.249 1.00 82.75 74 GLY A CA 1
ATOM 579 C C . GLY A 1 74 ? -21.097 -2.423 16.221 1.00 82.75 74 GLY A C 1
ATOM 580 O O . GLY A 1 74 ? -20.486 -1.441 15.803 1.00 82.75 74 GLY A O 1
ATOM 581 N N . SER A 1 75 ? -21.312 -2.643 17.518 1.00 84.38 75 SER A N 1
ATOM 582 C CA . SER A 1 75 ? -20.943 -1.695 18.575 1.00 84.38 75 SER A CA 1
ATOM 583 C C . SER A 1 75 ? -19.436 -1.410 18.616 1.00 84.38 75 SER A C 1
ATOM 585 O O . SER A 1 75 ? -19.024 -0.252 18.697 1.00 84.38 75 SER A O 1
ATOM 587 N N . LEU A 1 76 ? -18.589 -2.438 18.472 1.00 85.81 76 LEU A N 1
ATOM 588 C CA . LEU A 1 76 ? -17.135 -2.263 18.365 1.00 85.81 76 LEU A CA 1
ATOM 589 C C . LEU A 1 76 ? -16.761 -1.398 17.153 1.00 85.81 76 LEU A C 1
ATOM 591 O O . LEU A 1 76 ? -15.880 -0.538 17.225 1.00 85.81 76 LEU A O 1
ATOM 595 N N . SER A 1 77 ? -17.426 -1.628 16.023 1.00 88.56 77 SER A N 1
ATOM 596 C CA . SER A 1 77 ? -17.184 -0.871 14.797 1.00 88.56 77 SER A CA 1
ATOM 597 C C . SER A 1 77 ? -17.604 0.591 14.950 1.00 88.56 77 SER A C 1
ATOM 599 O O . SER A 1 77 ? -16.903 1.472 14.453 1.00 88.56 77 SER A O 1
ATOM 601 N N . ASP A 1 78 ? -18.683 0.866 15.684 1.00 88.81 78 ASP A N 1
ATOM 602 C CA . ASP A 1 78 ? -19.112 2.228 16.004 1.00 88.81 78 ASP A CA 1
ATOM 603 C C . ASP A 1 78 ? -18.098 2.950 16.896 1.00 88.81 78 ASP A C 1
ATOM 605 O O . ASP A 1 78 ? -17.760 4.105 16.629 1.00 88.81 78 ASP A O 1
ATOM 609 N N . GLU A 1 79 ? -17.551 2.288 17.918 1.00 90.06 79 GLU A N 1
ATOM 610 C CA . GLU A 1 79 ? -16.502 2.874 18.763 1.00 90.06 79 GLU A CA 1
ATOM 611 C C . GLU A 1 79 ? -15.217 3.162 17.975 1.00 90.06 79 GLU A C 1
ATOM 613 O O . GLU A 1 79 ? -14.646 4.250 18.085 1.00 90.06 79 GLU A O 1
ATOM 618 N N . ILE A 1 80 ? -14.792 2.248 17.097 1.00 89.00 80 ILE A N 1
ATOM 619 C CA . ILE A 1 80 ? -13.649 2.486 16.202 1.00 89.00 80 ILE A CA 1
ATOM 620 C C . ILE A 1 80 ? -13.937 3.649 15.240 1.00 89.00 80 ILE A C 1
ATOM 622 O O . ILE A 1 80 ? -13.059 4.479 14.992 1.00 89.00 80 ILE A O 1
ATOM 626 N N . LEU A 1 81 ? -15.154 3.746 14.699 1.00 89.62 81 LEU A N 1
ATOM 627 C CA . LEU A 1 81 ? -15.538 4.845 13.815 1.00 89.62 81 LEU A CA 1
ATOM 628 C C . LEU A 1 81 ? -15.542 6.190 14.553 1.00 89.62 81 LEU A C 1
ATOM 630 O O . LEU A 1 81 ? -15.104 7.194 13.985 1.00 89.62 81 LEU A O 1
ATOM 634 N N . LYS A 1 82 ? -15.975 6.215 15.819 1.00 88.94 82 LYS A N 1
ATOM 635 C CA . LYS A 1 82 ? -15.855 7.389 16.694 1.00 88.94 82 LYS A CA 1
ATOM 636 C C . LYS A 1 82 ? -14.388 7.782 16.870 1.00 88.94 82 LYS A C 1
ATOM 638 O O . LYS A 1 82 ? -14.060 8.927 16.583 1.00 88.94 82 LYS A O 1
ATOM 643 N N . LEU A 1 83 ? -13.486 6.843 17.180 1.00 87.00 83 LEU A N 1
ATOM 644 C CA . LEU A 1 83 ? -12.039 7.117 17.274 1.00 87.00 83 LEU A CA 1
ATOM 645 C C . LEU A 1 83 ? -11.442 7.685 15.974 1.00 87.00 83 LEU A C 1
ATOM 647 O O . LEU A 1 83 ? -10.565 8.550 16.013 1.00 87.00 83 LEU A O 1
ATOM 651 N N . ILE A 1 84 ? -11.908 7.215 14.812 1.00 85.62 84 ILE A N 1
ATOM 652 C CA . ILE A 1 84 ? -11.501 7.756 13.504 1.00 85.62 84 ILE A CA 1
ATOM 653 C C . ILE A 1 84 ? -11.976 9.208 13.340 1.00 85.62 84 ILE A C 1
ATOM 655 O O . ILE A 1 84 ? -11.251 10.025 12.774 1.00 85.62 84 ILE A O 1
ATOM 659 N N . ARG A 1 85 ? -13.176 9.533 13.835 1.00 86.19 85 ARG A N 1
ATOM 660 C CA . ARG A 1 85 ? -13.841 10.837 13.663 1.00 86.19 85 ARG A CA 1
ATOM 661 C C . ARG A 1 85 ? -13.567 11.850 14.778 1.00 86.19 85 ARG A C 1
ATOM 663 O O . ARG A 1 85 ? -13.834 13.030 14.582 1.00 86.19 85 ARG A O 1
ATOM 670 N N . GLU A 1 86 ? -13.003 11.427 15.907 1.00 78.94 86 GLU A N 1
ATOM 671 C CA . GLU A 1 86 ? -12.634 12.283 17.046 1.00 78.94 86 GLU A CA 1
ATOM 672 C C . GLU A 1 86 ? -11.648 13.407 16.690 1.00 78.94 86 GLU A C 1
ATOM 674 O O . GLU A 1 86 ? -11.500 14.357 17.462 1.00 78.94 86 GLU A O 1
ATOM 679 N N . ARG A 1 87 ? -10.958 13.330 15.541 1.00 64.56 87 ARG A N 1
ATOM 680 C CA . ARG A 1 87 ? -10.025 14.371 15.111 1.00 64.56 87 ARG A CA 1
ATOM 681 C C . ARG A 1 87 ? -10.213 14.857 13.670 1.00 64.56 87 ARG A C 1
ATOM 683 O O . ARG A 1 87 ? -10.163 14.075 12.732 1.00 64.56 87 ARG A O 1
ATOM 690 N N . VAL A 1 88 ? -10.288 16.197 13.615 1.00 61.09 88 VAL A N 1
ATOM 691 C CA . VAL A 1 88 ? -9.814 17.178 12.618 1.00 61.09 88 VAL A CA 1
ATOM 692 C C . VAL A 1 88 ? -10.408 17.042 11.214 1.00 61.09 88 VAL A C 1
ATOM 694 O O . VAL A 1 88 ? -10.060 16.150 10.468 1.00 61.09 88 VAL A O 1
ATOM 697 N N . ASN A 1 89 ? -11.302 17.976 10.872 1.00 63.03 89 ASN A N 1
ATOM 698 C CA . ASN A 1 89 ? -11.805 18.304 9.531 1.00 63.03 89 ASN A CA 1
ATOM 699 C C . ASN A 1 89 ? -12.338 17.146 8.660 1.00 63.03 89 ASN A C 1
ATOM 701 O O . ASN A 1 89 ? -11.614 16.272 8.206 1.00 63.03 89 ASN A O 1
ATOM 705 N N . HIS A 1 90 ? -13.614 17.224 8.259 1.00 63.84 90 HIS A N 1
ATOM 706 C CA . HIS A 1 90 ? -14.256 16.256 7.347 1.00 63.84 90 HIS A CA 1
ATOM 707 C C . HIS A 1 90 ? -13.541 16.049 5.990 1.00 63.84 90 HIS A C 1
ATOM 709 O O . HIS A 1 90 ? -13.850 15.090 5.274 1.00 63.84 90 HIS A O 1
ATOM 715 N N . SER A 1 91 ? -12.626 16.955 5.630 1.00 66.19 91 SER A N 1
ATOM 716 C CA . SER A 1 91 ? -11.778 16.910 4.437 1.00 66.19 91 SER A CA 1
ATOM 717 C C . SER A 1 91 ? -10.475 16.125 4.611 1.00 66.19 91 SER A C 1
ATOM 719 O O . SER A 1 91 ? -9.846 15.796 3.608 1.00 66.19 91 SER A O 1
ATOM 721 N N . ASP A 1 92 ? -10.051 15.828 5.841 1.00 75.06 92 ASP A N 1
ATOM 722 C CA . ASP A 1 92 ? -8.798 15.121 6.084 1.00 75.06 92 ASP A CA 1
ATOM 723 C C . ASP A 1 92 ? -8.888 13.678 5.587 1.00 75.06 92 ASP A C 1
ATOM 725 O O . ASP A 1 92 ? -9.950 13.047 5.573 1.00 75.06 92 ASP A O 1
ATOM 729 N N . VAL A 1 93 ? -7.749 13.145 5.150 1.00 80.44 93 VAL A N 1
ATOM 730 C CA . VAL A 1 93 ? -7.657 11.771 4.655 1.00 80.44 93 VAL A CA 1
ATOM 731 C C . VAL A 1 93 ? -7.149 10.868 5.765 1.00 80.44 93 VAL A C 1
ATOM 733 O O . VAL A 1 93 ? -6.090 11.125 6.340 1.00 80.44 93 VAL A O 1
ATOM 736 N N . CYS A 1 94 ? -7.882 9.784 6.025 1.00 84.12 94 CYS A N 1
ATOM 737 C CA . CYS A 1 94 ? -7.561 8.805 7.055 1.00 84.12 94 CYS A CA 1
ATOM 738 C C . CYS A 1 94 ? -7.424 7.402 6.456 1.00 84.12 94 CYS A C 1
ATOM 740 O O . CYS A 1 94 ? -8.291 6.941 5.713 1.00 84.12 94 CYS A O 1
ATOM 742 N N . GLY A 1 95 ? -6.330 6.716 6.788 1.00 85.06 95 GLY A N 1
ATOM 743 C CA . GLY A 1 95 ? -6.188 5.266 6.644 1.00 85.06 95 GLY A CA 1
ATOM 744 C C . GLY A 1 95 ? -6.006 4.611 8.012 1.00 85.06 95 GLY A C 1
ATOM 745 O O . GLY A 1 95 ? -5.517 5.256 8.938 1.00 85.06 95 GLY A O 1
ATOM 746 N N . ALA A 1 96 ? -6.357 3.329 8.137 1.00 85.75 96 ALA A N 1
ATOM 747 C CA . ALA A 1 96 ? -6.269 2.612 9.410 1.00 85.75 96 ALA A CA 1
ATOM 748 C C . ALA A 1 96 ? -5.625 1.230 9.262 1.00 85.75 96 ALA A C 1
ATOM 750 O O . ALA A 1 96 ? -5.848 0.528 8.276 1.00 85.75 96 ALA A O 1
ATOM 751 N N . LEU A 1 97 ? -4.854 0.822 10.265 1.00 84.31 97 LEU A N 1
ATOM 752 C CA . LEU A 1 97 ? -4.350 -0.537 10.432 1.00 84.31 97 LEU A CA 1
ATOM 753 C C . LEU A 1 97 ? -4.846 -1.067 11.778 1.00 84.31 97 LEU A C 1
ATOM 755 O O . LEU A 1 97 ? -4.544 -0.474 12.811 1.00 84.31 97 LEU A O 1
ATOM 759 N N . PHE A 1 98 ? -5.586 -2.171 11.760 1.00 86.50 98 PHE A N 1
ATOM 760 C CA . PHE A 1 98 ? -6.192 -2.778 12.941 1.00 86.50 98 PHE A CA 1
ATOM 761 C C . PHE A 1 98 ? -5.664 -4.195 13.149 1.00 86.50 98 PHE A C 1
ATOM 763 O O . PHE A 1 98 ? -5.727 -5.033 12.248 1.00 86.50 98 PHE A O 1
ATOM 770 N N . GLY A 1 99 ? -5.135 -4.478 14.331 1.00 84.69 99 GLY A N 1
ATOM 771 C CA . GLY A 1 99 ? -4.604 -5.793 14.663 1.00 84.69 99 GLY A CA 1
ATOM 772 C C . GLY A 1 99 ? -4.417 -5.968 16.159 1.00 84.69 99 GLY A C 1
ATOM 773 O O . GLY A 1 99 ? -4.857 -5.141 16.950 1.00 84.69 99 GLY A O 1
ATOM 774 N N . TYR A 1 100 ? -3.743 -7.044 16.547 1.00 81.56 100 TYR A N 1
ATOM 775 C CA . TYR A 1 100 ? -3.342 -7.281 17.928 1.00 81.56 100 TYR A CA 1
ATOM 776 C C . TYR A 1 100 ? -1.886 -7.719 17.987 1.00 81.56 100 TYR A C 1
ATOM 778 O O . TYR A 1 100 ? -1.340 -8.258 17.020 1.00 81.56 100 TYR A O 1
ATOM 786 N N . LYS A 1 101 ? -1.240 -7.465 19.123 1.00 72.31 101 LYS A N 1
ATOM 787 C CA . LYS A 1 101 ? 0.083 -8.018 19.400 1.00 72.31 101 LYS A CA 1
ATOM 788 C C . LYS A 1 101 ? -0.090 -9.412 19.998 1.00 72.31 101 LYS A C 1
ATOM 790 O O . LYS A 1 101 ? -0.778 -9.530 21.013 1.00 72.31 101 LYS A O 1
ATOM 795 N N . PRO A 1 102 ? 0.499 -10.461 19.403 1.00 62.19 102 PRO A N 1
ATOM 796 C CA . PRO A 1 102 ? 0.512 -11.768 20.043 1.00 62.19 102 PRO A CA 1
ATOM 797 C C . PRO A 1 102 ? 1.249 -11.681 21.387 1.00 62.19 102 PRO A C 1
ATOM 799 O O . PRO A 1 102 ? 2.215 -10.923 21.522 1.00 62.19 102 PRO A O 1
ATOM 802 N N . SER A 1 103 ? 0.788 -12.442 22.384 1.00 56.78 103 SER A N 1
ATOM 803 C CA . SER A 1 103 ? 1.568 -12.665 23.603 1.00 56.78 103 SER A CA 1
ATOM 804 C C . SER A 1 103 ? 2.877 -13.377 23.246 1.00 56.78 103 SER A C 1
ATOM 806 O O . SER A 1 103 ? 2.969 -14.026 22.203 1.00 56.78 103 SER A O 1
ATOM 808 N N . ALA A 1 104 ? 3.893 -13.289 24.110 1.00 56.47 104 ALA A N 1
ATOM 809 C CA . ALA A 1 104 ? 5.169 -13.987 23.909 1.00 56.47 104 ALA A CA 1
ATOM 810 C C . ALA A 1 104 ? 5.007 -15.516 23.723 1.00 56.47 104 ALA A C 1
ATOM 812 O O . ALA A 1 104 ? 5.885 -16.167 23.165 1.00 56.47 104 ALA A O 1
ATOM 813 N N . GLU A 1 105 ? 3.872 -16.068 24.157 1.00 48.50 105 GLU A N 1
ATOM 814 C CA . GLU A 1 105 ? 3.503 -17.484 24.080 1.00 48.50 105 GLU A CA 1
ATOM 815 C C . GLU A 1 105 ? 2.738 -17.841 22.789 1.00 48.50 105 GLU A C 1
ATOM 817 O O . GLU A 1 105 ? 2.688 -19.005 22.393 1.00 48.50 105 GLU A O 1
ATOM 822 N N . ALA A 1 106 ? 2.160 -16.858 22.092 1.00 52.38 106 ALA A N 1
ATOM 823 C CA . ALA A 1 106 ? 1.405 -17.079 20.866 1.00 52.38 106 ALA A CA 1
ATOM 824 C C . ALA A 1 106 ? 2.339 -17.075 19.642 1.00 52.38 106 ALA A C 1
ATOM 826 O O . ALA A 1 106 ? 2.713 -16.027 19.118 1.00 52.38 106 ALA A O 1
ATOM 827 N N . GLN A 1 107 ? 2.666 -18.265 19.126 1.00 43.47 107 GLN A N 1
ATOM 828 C CA . GLN A 1 107 ? 3.473 -18.444 17.904 1.00 43.47 107 GLN A CA 1
ATOM 829 C C . GLN A 1 107 ? 2.782 -17.944 16.617 1.00 43.47 107 GLN A C 1
ATOM 831 O O . GLN A 1 107 ? 3.408 -17.865 15.558 1.00 43.47 107 GLN A O 1
ATOM 836 N N . VAL A 1 108 ? 1.496 -17.586 16.683 1.00 49.09 108 VAL A N 1
ATOM 837 C CA . VAL A 1 108 ? 0.706 -17.153 15.524 1.00 49.09 108 VAL A CA 1
ATOM 838 C C . VAL A 1 108 ? 0.689 -15.627 15.437 1.00 49.09 108 VAL A C 1
ATOM 840 O O . VAL A 1 108 ? -0.105 -14.944 16.084 1.00 49.09 108 VAL A O 1
ATOM 843 N N . THR A 1 109 ? 1.552 -15.080 14.582 1.00 51.84 109 THR A N 1
ATOM 844 C CA . THR A 1 109 ? 1.495 -13.674 14.161 1.00 51.84 109 THR A CA 1
ATOM 845 C C . THR A 1 109 ? 0.433 -13.516 13.072 1.00 51.84 109 THR A C 1
ATOM 847 O O . THR A 1 109 ? 0.618 -13.943 11.933 1.00 51.84 109 THR A O 1
ATOM 850 N N . ARG A 1 110 ? -0.714 -12.909 13.402 1.00 63.66 110 ARG A N 1
ATOM 851 C CA . ARG A 1 110 ? -1.710 -12.548 12.382 1.00 63.66 110 ARG A CA 1
ATOM 852 C C . ARG A 1 110 ? 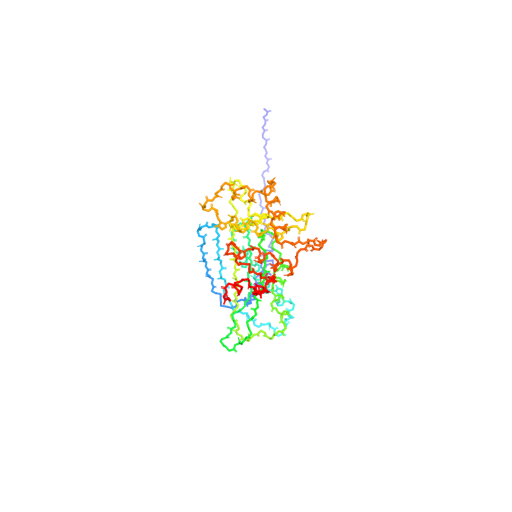-1.309 -11.283 11.655 1.00 63.66 110 ARG A C 1
ATOM 854 O O . ARG A 1 110 ? -0.724 -10.373 12.240 1.00 63.66 110 ARG A O 1
ATOM 861 N N . THR A 1 111 ? -1.677 -11.213 10.376 1.00 65.44 111 THR A N 1
ATOM 862 C CA . THR A 1 111 ? -1.501 -9.965 9.640 1.00 65.44 111 THR A CA 1
ATOM 863 C C . THR A 1 111 ? -2.639 -9.004 9.984 1.00 65.44 111 THR A C 1
ATOM 865 O O . THR A 1 111 ? -3.799 -9.416 9.925 1.00 65.44 111 THR A O 1
ATOM 868 N N . PRO A 1 112 ? -2.340 -7.747 10.349 1.00 76.12 112 PRO A N 1
ATOM 869 C CA . PRO A 1 112 ? -3.369 -6.763 10.655 1.00 76.12 112 PRO A CA 1
ATOM 870 C C . PRO A 1 112 ? -4.284 -6.498 9.454 1.00 76.12 112 PRO A C 1
ATOM 872 O O . PRO A 1 112 ? -3.857 -6.533 8.296 1.00 76.12 112 PRO A O 1
ATOM 875 N N . SER A 1 113 ? -5.541 -6.184 9.744 1.00 82.06 113 SER A N 1
ATOM 876 C CA . SER A 1 113 ? -6.519 -5.717 8.771 1.00 82.06 113 SER A CA 1
ATOM 877 C C . SER A 1 113 ? -6.278 -4.244 8.440 1.00 82.06 113 SER A C 1
ATOM 879 O O . SER A 1 113 ? -5.779 -3.477 9.264 1.00 82.06 113 SER A O 1
ATOM 881 N N . TYR A 1 114 ? -6.620 -3.834 7.221 1.00 81.31 114 TYR A N 1
ATOM 882 C CA . TYR A 1 114 ? -6.299 -2.504 6.708 1.00 81.31 114 TYR A CA 1
ATOM 883 C C . TYR A 1 114 ? -7.498 -1.801 6.067 1.00 81.31 114 TYR A C 1
ATOM 885 O O . TYR A 1 114 ? -8.234 -2.396 5.269 1.00 81.31 114 TYR A O 1
ATOM 893 N N . LEU A 1 115 ? -7.614 -0.503 6.357 1.00 83.25 115 LEU A N 1
ATOM 894 C CA . LEU A 1 115 ? -8.522 0.453 5.740 1.00 83.25 115 LEU A CA 1
ATOM 895 C C . LEU A 1 115 ? -7.738 1.390 4.814 1.00 83.25 115 LEU A C 1
ATOM 897 O O . LEU A 1 115 ? -6.831 2.105 5.242 1.00 83.25 115 LEU A O 1
ATOM 901 N N . THR A 1 116 ? -8.116 1.394 3.533 1.00 79.81 116 THR A N 1
ATOM 902 C CA . THR A 1 116 ? -7.491 2.240 2.500 1.00 79.81 116 THR A CA 1
ATOM 903 C C . THR A 1 116 ? -7.730 3.723 2.779 1.00 79.81 116 THR A C 1
ATOM 905 O O . THR A 1 116 ? -8.850 4.056 3.179 1.00 79.81 116 THR A O 1
ATOM 908 N N . PRO A 1 117 ? -6.731 4.606 2.558 1.00 80.81 117 PRO A N 1
ATOM 909 C CA . PRO A 1 117 ? -6.812 5.994 2.948 1.00 80.81 117 PRO A CA 1
ATOM 910 C C . PRO A 1 117 ? -7.786 6.702 2.021 1.00 80.81 117 PRO A C 1
ATOM 912 O O . PRO A 1 117 ? -7.673 6.592 0.799 1.00 80.81 117 PRO A O 1
ATOM 915 N N . ARG A 1 118 ? -8.741 7.407 2.609 1.00 80.06 118 ARG A N 1
ATOM 916 C CA . ARG A 1 118 ? -9.757 8.184 1.898 1.00 80.06 118 ARG A CA 1
ATOM 917 C C . ARG A 1 118 ? -10.247 9.325 2.800 1.00 80.06 118 ARG A C 1
ATOM 919 O O . ARG A 1 118 ? -9.913 9.306 3.989 1.00 80.06 118 ARG A O 1
ATOM 926 N N . PRO A 1 119 ? -10.975 10.322 2.274 1.00 83.69 119 PRO A N 1
ATOM 927 C CA . PRO A 1 119 ? -11.571 11.365 3.102 1.00 83.69 119 PRO A CA 1
ATOM 928 C C . PRO A 1 119 ? -12.367 10.766 4.265 1.00 83.69 119 PRO A C 1
ATOM 930 O O . PRO A 1 119 ? -13.085 9.785 4.073 1.00 83.69 119 PRO A O 1
ATOM 933 N N . ILE A 1 120 ? -12.265 11.347 5.463 1.00 83.31 120 ILE A N 1
ATOM 934 C CA . ILE A 1 120 ? -12.990 10.865 6.655 1.00 83.31 120 ILE A CA 1
ATOM 935 C C . ILE A 1 120 ? -14.503 10.805 6.394 1.00 83.31 120 ILE A C 1
ATOM 937 O O . ILE A 1 120 ? -15.177 9.885 6.855 1.00 83.31 120 ILE A O 1
ATOM 941 N N . SER A 1 121 ? -15.026 11.747 5.606 1.00 81.88 121 SER A N 1
ATOM 942 C CA . SER A 1 121 ? -16.425 11.780 5.156 1.00 81.88 121 SER A CA 1
ATOM 943 C C . SER A 1 121 ? -16.851 10.566 4.317 1.00 81.88 121 SER A C 1
ATOM 945 O O . SER A 1 121 ? -18.032 10.234 4.299 1.00 81.88 121 SER A O 1
ATOM 947 N N . GLU A 1 122 ? -15.913 9.874 3.668 1.00 85.44 122 GLU A N 1
ATOM 948 C CA . GLU A 1 122 ? -16.163 8.666 2.871 1.00 85.44 122 GLU A CA 1
ATOM 949 C C . GLU A 1 122 ? -15.970 7.364 3.670 1.00 85.44 122 GLU A C 1
ATOM 951 O O . GLU A 1 122 ? -16.170 6.275 3.128 1.00 85.44 122 GLU A O 1
ATOM 956 N N . ILE A 1 123 ? -15.551 7.437 4.940 1.00 86.75 123 ILE A N 1
ATOM 957 C CA . ILE A 1 123 ? -15.400 6.258 5.801 1.00 86.75 123 ILE A CA 1
ATOM 958 C C . ILE A 1 123 ? -16.752 5.936 6.442 1.00 86.75 123 ILE A C 1
ATOM 960 O O . ILE A 1 123 ? -17.275 6.691 7.273 1.00 86.75 123 ILE A O 1
ATOM 964 N N . THR A 1 124 ? -17.305 4.790 6.048 1.00 89.69 124 THR A N 1
ATOM 965 C CA . THR A 1 124 ? -18.602 4.287 6.514 1.00 89.69 124 THR A CA 1
ATOM 966 C C . THR A 1 124 ? -18.449 3.277 7.648 1.00 89.69 124 THR A C 1
ATOM 968 O O . THR A 1 124 ? -17.374 2.712 7.855 1.00 89.69 124 THR A O 1
ATOM 971 N N . ILE A 1 125 ? -19.541 3.005 8.367 1.00 87.31 125 ILE A N 1
ATOM 972 C CA . ILE A 1 125 ? -19.569 1.932 9.367 1.00 87.31 125 ILE A CA 1
ATOM 973 C C . ILE A 1 125 ? -19.279 0.565 8.731 1.00 87.31 125 ILE A C 1
ATOM 975 O O . ILE A 1 125 ? -18.497 -0.206 9.277 1.00 87.31 125 ILE A O 1
ATOM 979 N N . ASP A 1 126 ? -19.775 0.312 7.517 1.00 86.75 126 ASP A N 1
ATOM 980 C CA . ASP A 1 126 ? -19.516 -0.924 6.770 1.00 86.75 126 ASP A CA 1
ATOM 981 C C . ASP A 1 126 ? -18.029 -1.139 6.474 1.00 86.75 126 ASP A C 1
ATOM 983 O O . ASP A 1 126 ? -17.543 -2.273 6.459 1.00 86.75 126 ASP A O 1
ATOM 987 N N . ASP A 1 127 ? -17.281 -0.061 6.221 1.00 86.44 127 ASP A N 1
ATOM 988 C CA . ASP A 1 127 ? -15.832 -0.140 6.045 1.00 86.44 127 ASP A CA 1
ATOM 989 C C . ASP A 1 127 ? -15.137 -0.617 7.326 1.00 86.44 127 ASP A C 1
ATOM 991 O O . ASP A 1 127 ? -14.195 -1.412 7.257 1.00 86.44 127 ASP A O 1
ATOM 995 N N . VAL A 1 128 ? -15.611 -0.160 8.488 1.00 89.06 128 VAL A N 1
ATOM 996 C CA . VAL A 1 128 ? -15.073 -0.538 9.799 1.00 89.06 128 VAL A CA 1
ATOM 997 C C . VAL A 1 128 ? -15.516 -1.948 10.193 1.00 89.06 128 VAL A C 1
ATOM 999 O O . VAL A 1 128 ? -14.683 -2.744 10.619 1.00 89.06 128 VAL A O 1
ATOM 1002 N N . VAL A 1 129 ? -16.767 -2.330 9.929 1.00 86.69 129 VAL A N 1
ATOM 1003 C CA . VAL A 1 129 ? -17.237 -3.713 10.109 1.00 86.69 129 VAL A CA 1
ATOM 1004 C C . VAL A 1 129 ? -16.392 -4.668 9.266 1.00 86.69 129 VAL A C 1
ATOM 1006 O O . VAL A 1 129 ? -15.929 -5.696 9.760 1.00 86.69 129 VAL A O 1
ATOM 1009 N N . LYS A 1 130 ? -16.088 -4.322 8.007 1.00 85.88 130 LYS A N 1
ATOM 1010 C CA . LYS A 1 130 ? -15.162 -5.097 7.158 1.00 85.88 130 LYS A CA 1
ATOM 1011 C C . LYS A 1 130 ? -13.744 -5.137 7.728 1.00 85.88 130 LYS A C 1
ATOM 1013 O O . LYS A 1 130 ? -13.066 -6.155 7.598 1.00 85.88 130 LYS A O 1
ATOM 1018 N N . LEU A 1 131 ? -13.272 -4.048 8.333 1.00 85.12 131 LEU A N 1
ATOM 1019 C CA . LEU A 1 131 ? -11.962 -3.991 8.983 1.00 85.12 131 LEU A CA 1
ATOM 1020 C C . LEU A 1 131 ? -11.889 -4.987 10.151 1.00 85.12 131 LEU A C 1
ATOM 1022 O O . LEU A 1 131 ? -10.941 -5.774 10.201 1.00 85.12 131 LEU A O 1
ATOM 1026 N N . VAL A 1 132 ? -12.899 -4.988 11.025 1.00 83.38 132 VAL A N 1
ATOM 1027 C CA . VAL A 1 132 ? -13.003 -5.850 12.214 1.00 83.38 132 VAL A CA 1
ATOM 1028 C C . VAL A 1 132 ? -13.216 -7.317 11.830 1.00 83.38 132 VAL A C 1
ATOM 1030 O O . VAL A 1 132 ? -12.469 -8.189 12.269 1.00 83.38 132 VAL A O 1
ATOM 1033 N N . THR A 1 133 ? -14.173 -7.607 10.947 1.00 80.94 133 THR A N 1
ATOM 1034 C CA . THR A 1 133 ? -14.510 -8.985 10.533 1.00 80.94 133 THR A CA 1
ATOM 1035 C C . THR A 1 133 ? -13.378 -9.688 9.784 1.00 80.94 133 THR A C 1
ATOM 1037 O O . THR A 1 133 ? -13.188 -10.892 9.930 1.00 80.94 133 THR A O 1
ATOM 1040 N N . ARG A 1 134 ? -12.545 -8.961 9.030 1.00 78.25 134 ARG A N 1
ATOM 1041 C CA . ARG A 1 134 ? -11.335 -9.540 8.414 1.00 78.25 134 ARG A CA 1
ATOM 1042 C C . ARG A 1 134 ? -10.333 -10.062 9.441 1.00 78.25 134 ARG A C 1
ATOM 1044 O O . ARG A 1 134 ? -9.599 -10.999 9.139 1.00 78.25 134 ARG A O 1
ATOM 1051 N N . LEU A 1 135 ? -10.285 -9.457 10.627 1.00 73.88 135 LEU A N 1
ATOM 1052 C CA . LEU A 1 135 ? -9.413 -9.913 11.705 1.00 73.88 135 LEU A CA 1
ATOM 1053 C C . LEU A 1 135 ? -9.954 -11.199 12.356 1.00 73.88 135 LEU A C 1
ATOM 1055 O O . LEU A 1 135 ? -9.160 -12.055 12.751 1.00 73.88 135 LEU A O 1
ATOM 1059 N N . SER A 1 136 ? -11.282 -11.362 12.426 1.00 66.06 136 SER A N 1
ATOM 1060 C CA . SER A 1 136 ? -11.928 -12.558 12.988 1.00 66.06 136 SER A CA 1
ATOM 1061 C C . SER A 1 136 ? -11.964 -13.745 12.016 1.00 66.06 136 SER A C 1
ATOM 1063 O O . SER A 1 136 ? -11.729 -14.875 12.433 1.00 66.06 136 SER A O 1
ATOM 1065 N N . GLN A 1 137 ? -12.154 -13.510 10.712 1.00 61.34 137 GLN A N 1
ATOM 1066 C CA . GLN A 1 137 ? -12.253 -14.557 9.677 1.00 61.34 137 GLN A CA 1
ATOM 1067 C C . GLN A 1 137 ? -10.935 -15.283 9.355 1.00 61.34 137 GLN A C 1
ATOM 1069 O O . GLN A 1 137 ? -10.922 -16.213 8.550 1.00 61.34 137 GLN A O 1
ATOM 1074 N N . SER A 1 138 ? -9.812 -14.909 9.968 1.00 54.44 138 SER A N 1
ATOM 1075 C CA . SER A 1 138 ? -8.510 -15.524 9.687 1.00 54.44 138 SER A CA 1
ATOM 1076 C C . SER A 1 138 ? -8.297 -16.909 10.336 1.00 54.44 138 SER A C 1
ATOM 1078 O O . SER A 1 138 ? -7.157 -17.360 10.415 1.00 54.44 138 SER A O 1
ATOM 1080 N N . GLY A 1 139 ? -9.356 -17.574 10.817 1.00 48.56 139 GLY A N 1
ATOM 1081 C CA . GLY A 1 139 ? -9.386 -19.028 11.050 1.00 48.56 139 GLY A CA 1
ATOM 1082 C C . GLY A 1 139 ? -8.660 -19.584 12.283 1.00 48.56 139 GLY A C 1
ATOM 1083 O O . GLY A 1 139 ? -8.500 -20.794 12.375 1.00 48.56 139 GLY A O 1
ATOM 1084 N N . ALA A 1 140 ? -8.232 -18.750 13.233 1.00 48.81 140 ALA A N 1
ATOM 1085 C CA . ALA A 1 140 ? -7.699 -19.204 14.523 1.00 48.81 140 ALA A CA 1
ATOM 1086 C C . ALA A 1 140 ? -8.442 -18.512 15.676 1.00 48.81 140 ALA A C 1
ATOM 1088 O O . ALA A 1 140 ? -9.076 -17.471 15.476 1.00 48.81 140 ALA A O 1
ATOM 1089 N N . GLU A 1 141 ? -8.338 -19.036 16.893 1.00 57.25 141 GLU A N 1
ATOM 1090 C CA . GLU A 1 141 ? -8.852 -18.367 18.092 1.00 57.25 141 GLU A CA 1
ATOM 1091 C C . GLU A 1 141 ? -8.030 -17.101 18.381 1.00 57.25 141 GLU A C 1
ATOM 1093 O O . GLU A 1 141 ? -6.802 -17.079 18.239 1.00 57.25 141 GLU A O 1
ATOM 1098 N N . ILE A 1 142 ? -8.707 -15.993 18.686 1.00 61.72 142 ILE A N 1
ATOM 1099 C CA . ILE A 1 142 ? -8.043 -14.774 19.157 1.00 61.72 142 ILE A CA 1
ATOM 1100 C C . ILE A 1 142 ? -7.606 -15.056 20.602 1.00 61.72 142 ILE A C 1
ATOM 1102 O O . ILE A 1 142 ? -8.471 -15.388 21.414 1.00 61.72 142 ILE A O 1
ATOM 1106 N N . PRO A 1 143 ? -6.308 -14.944 20.950 1.00 62.75 143 PRO A N 1
ATOM 1107 C CA . PRO A 1 143 ? -5.857 -15.260 22.300 1.00 62.75 143 PRO A CA 1
ATOM 1108 C C . PRO A 1 143 ? -6.585 -14.398 23.335 1.00 62.75 143 PRO A C 1
ATOM 1110 O O . PRO A 1 143 ? -6.716 -13.180 23.156 1.00 62.75 143 PRO A O 1
ATOM 1113 N N . GLN A 1 144 ? -7.039 -15.018 24.427 1.00 61.16 144 GLN A N 1
ATOM 1114 C CA . GLN A 1 144 ? -7.635 -14.283 25.542 1.00 61.16 144 GLN A CA 1
ATOM 1115 C C . GLN A 1 144 ? -6.648 -13.217 26.052 1.00 61.16 144 GLN A C 1
ATOM 1117 O O . GLN A 1 144 ? -5.442 -13.448 26.100 1.00 61.16 144 GLN A O 1
ATOM 1122 N N . ASN A 1 145 ? -7.159 -12.039 26.428 1.00 65.06 145 ASN A N 1
ATOM 1123 C CA . ASN A 1 145 ? -6.381 -10.899 26.941 1.00 65.06 145 ASN A CA 1
ATOM 1124 C C . ASN A 1 145 ? -5.386 -10.245 25.957 1.00 65.06 145 ASN A C 1
ATOM 1126 O O . ASN A 1 145 ? -4.471 -9.543 26.399 1.00 65.06 145 ASN A O 1
ATOM 1130 N N . SER A 1 146 ? -5.567 -10.426 24.645 1.00 74.88 146 SER A N 1
ATOM 1131 C CA . SER A 1 146 ? -4.744 -9.761 23.624 1.00 74.88 146 SER A CA 1
ATOM 1132 C C . SER A 1 146 ? -4.834 -8.227 23.698 1.00 74.88 146 SER A C 1
ATOM 1134 O O . SER A 1 146 ? -5.918 -7.663 23.852 1.00 74.88 146 SER A O 1
ATOM 1136 N N . GLU A 1 147 ? -3.693 -7.543 23.551 1.00 82.50 147 GLU A N 1
ATOM 1137 C CA . GLU A 1 147 ? -3.645 -6.090 23.323 1.00 82.50 147 GLU A CA 1
ATOM 1138 C C . GLU A 1 147 ? -3.867 -5.820 21.831 1.00 82.50 147 GLU A C 1
ATOM 1140 O O . GLU A 1 147 ? -3.063 -6.221 20.982 1.00 82.50 147 GLU A O 1
ATOM 1145 N N . PHE A 1 148 ? -4.953 -5.125 21.519 1.00 85.69 148 PHE A N 1
ATOM 1146 C CA . PHE A 1 148 ? -5.274 -4.636 20.190 1.00 85.69 148 PHE A CA 1
ATOM 1147 C C . PHE A 1 148 ? -4.640 -3.270 19.951 1.00 85.69 148 PHE A C 1
ATOM 1149 O O . PHE A 1 148 ? -4.399 -2.486 20.871 1.00 85.69 148 PHE A O 1
ATOM 1156 N N . PHE A 1 149 ? -4.368 -2.983 18.685 1.00 85.00 149 PHE A N 1
ATOM 1157 C CA . PHE A 1 149 ? -3.921 -1.679 18.237 1.00 85.00 149 PHE A CA 1
ATOM 1158 C C . PHE A 1 149 ? -4.715 -1.231 17.012 1.00 85.00 149 PHE A C 1
ATOM 1160 O O . PHE A 1 149 ? -5.034 -2.018 16.116 1.00 85.00 149 PHE A O 1
ATOM 1167 N N . LEU A 1 150 ? -4.961 0.070 16.959 1.00 87.56 150 LEU A N 1
ATOM 1168 C CA . LEU A 1 150 ? -5.507 0.803 15.836 1.00 87.56 150 LEU A CA 1
ATOM 1169 C C . LEU A 1 150 ? -4.529 1.932 15.500 1.00 87.56 150 LEU A C 1
ATOM 1171 O O . LEU A 1 150 ? -4.434 2.928 16.216 1.00 87.56 150 LEU A O 1
ATOM 1175 N N . ASN A 1 151 ? -3.781 1.768 14.411 1.00 84.44 151 ASN A N 1
ATOM 1176 C CA . ASN A 1 151 ? -2.920 2.823 13.884 1.00 84.44 151 ASN A CA 1
ATOM 1177 C C . ASN A 1 151 ? -3.696 3.624 12.847 1.00 84.44 151 ASN A C 1
ATOM 1179 O O . ASN A 1 151 ? -4.006 3.114 11.770 1.00 84.44 151 ASN A O 1
ATOM 1183 N N . LEU A 1 152 ? -3.984 4.874 13.177 1.00 83.75 152 LEU A N 1
ATOM 1184 C CA . LEU A 1 152 ? -4.645 5.837 12.317 1.00 83.75 152 LEU A CA 1
ATOM 1185 C C . LEU A 1 152 ? -3.602 6.761 11.694 1.00 83.75 152 LEU A C 1
ATOM 1187 O O . LEU A 1 152 ? -2.755 7.343 12.377 1.00 83.75 152 LEU A O 1
ATOM 1191 N N . HIS A 1 153 ? -3.673 6.888 10.378 1.00 80.94 153 HIS A N 1
ATOM 1192 C CA . HIS A 1 153 ? -2.791 7.725 9.582 1.00 80.94 153 HIS A CA 1
ATOM 1193 C C . HIS A 1 153 ? -3.604 8.870 8.999 1.00 80.94 153 HIS A C 1
ATOM 1195 O O . HIS A 1 153 ? -4.371 8.657 8.061 1.00 80.94 153 HIS A O 1
ATOM 1201 N N . PHE A 1 154 ? -3.416 10.069 9.544 1.00 78.00 154 PHE A N 1
ATOM 1202 C CA . PHE A 1 154 ? -4.100 11.280 9.107 1.00 78.00 154 PHE A CA 1
ATOM 1203 C C . PHE A 1 154 ? -3.186 12.140 8.240 1.00 78.00 154 PHE A C 1
ATOM 1205 O O . PHE A 1 154 ? -2.000 12.314 8.538 1.00 78.00 154 PHE A O 1
ATOM 1212 N N . THR A 1 155 ? -3.752 12.703 7.178 1.00 73.56 155 THR A N 1
ATOM 1213 C CA . THR A 1 155 ? -3.117 13.737 6.356 1.00 73.56 155 THR A CA 1
ATOM 1214 C C . THR A 1 155 ? -4.063 14.926 6.257 1.00 73.56 155 THR A C 1
ATOM 1216 O O . THR A 1 155 ? -5.177 14.766 5.758 1.00 73.56 155 THR A O 1
ATOM 1219 N N . GLU A 1 156 ? -3.607 16.090 6.728 1.00 68.75 156 GLU A N 1
ATOM 1220 C CA . GLU A 1 156 ? -4.376 17.340 6.694 1.00 68.75 156 GLU A CA 1
ATOM 1221 C C . GLU A 1 156 ? -4.613 17.790 5.245 1.00 68.75 156 GLU A C 1
ATOM 1223 O O . GLU A 1 156 ? -3.659 17.898 4.459 1.00 68.75 156 GLU A O 1
ATOM 1228 N N . ASP A 1 157 ? -5.863 18.110 4.896 1.00 59.81 157 ASP A N 1
ATOM 1229 C CA . ASP A 1 157 ? -6.155 18.817 3.646 1.00 59.81 157 ASP A CA 1
ATOM 1230 C C . ASP A 1 157 ? -6.007 20.333 3.865 1.00 59.81 157 ASP A C 1
ATOM 1232 O O . ASP A 1 157 ? -6.705 20.953 4.669 1.00 59.81 157 ASP A O 1
ATOM 1236 N N . ARG A 1 158 ? -5.047 20.966 3.180 1.00 53.00 158 ARG A N 1
ATOM 1237 C CA . ARG A 1 158 ? -4.760 22.397 3.373 1.00 53.00 158 ARG A CA 1
ATOM 1238 C C . ARG A 1 158 ? -5.791 23.255 2.638 1.00 53.00 158 ARG A C 1
ATOM 1240 O O . ARG A 1 158 ? -5.656 23.495 1.437 1.00 53.00 158 ARG A O 1
ATOM 1247 N N . VAL A 1 159 ? -6.770 23.778 3.374 1.00 42.28 159 VAL A N 1
ATOM 1248 C CA . VAL A 1 159 ? -7.771 24.738 2.876 1.00 42.28 159 VAL A CA 1
ATOM 1249 C C . VAL A 1 159 ? -7.083 26.032 2.408 1.00 42.28 159 VAL A C 1
ATOM 1251 O O . VAL A 1 159 ? -6.364 26.678 3.165 1.00 42.28 159 VAL A O 1
ATOM 1254 N N . GLY A 1 160 ? -7.276 26.405 1.138 1.00 40.56 160 GLY A N 1
ATOM 1255 C CA . GLY A 1 160 ? -6.788 27.663 0.540 1.00 40.56 160 GLY A CA 1
ATOM 1256 C C . GLY A 1 160 ? -5.456 27.572 -0.218 1.00 40.56 160 GLY A C 1
ATOM 1257 O O . GLY A 1 160 ? -5.175 28.405 -1.079 1.00 40.56 160 GLY A O 1
ATOM 1258 N N . GLY A 1 161 ? -4.662 26.524 0.007 1.00 40.38 161 GLY A N 1
ATOM 1259 C CA . GLY A 1 161 ? -3.605 26.134 -0.926 1.00 40.38 161 GLY A CA 1
ATOM 1260 C C . GLY A 1 161 ? -4.228 25.413 -2.118 1.00 40.38 161 GLY A C 1
ATOM 1261 O O . GLY A 1 161 ? -5.237 24.733 -1.958 1.00 40.38 161 GLY A O 1
ATOM 1262 N N . ARG A 1 162 ? -3.652 25.547 -3.324 1.00 38.97 162 ARG A N 1
ATOM 1263 C CA . ARG A 1 162 ? -4.019 24.743 -4.508 1.00 38.97 162 ARG A CA 1
ATOM 1264 C C . ARG A 1 162 ? -4.241 23.309 -4.040 1.00 38.97 162 ARG A C 1
ATOM 1266 O O . ARG A 1 162 ? -3.227 22.725 -3.662 1.00 38.97 162 ARG A O 1
ATOM 1273 N N . LYS A 1 163 ? -5.513 22.839 -4.017 1.00 43.50 163 LYS A N 1
ATOM 1274 C CA . LYS A 1 163 ? -5.957 21.562 -3.414 1.00 43.50 163 LYS A CA 1
ATOM 1275 C C . LYS A 1 163 ? -4.766 20.639 -3.399 1.00 43.50 163 LYS A C 1
ATOM 1277 O O . LYS A 1 163 ? -4.336 20.222 -4.485 1.00 43.50 163 LYS A O 1
ATOM 1282 N N . SER A 1 164 ? -4.155 20.454 -2.226 1.00 42.12 164 SER A N 1
ATOM 1283 C CA . SER A 1 164 ? -3.155 19.413 -2.107 1.00 42.12 164 SER A CA 1
ATOM 1284 C C . SER A 1 164 ? -3.972 18.196 -2.429 1.00 42.12 164 SER A C 1
ATOM 1286 O O . SER A 1 164 ? -4.798 17.774 -1.633 1.00 42.12 164 SER A O 1
ATOM 1288 N N . ARG A 1 165 ? -3.870 17.724 -3.671 1.00 39.94 165 ARG A N 1
ATOM 1289 C CA . ARG A 1 165 ? -4.402 16.438 -4.030 1.00 39.94 165 ARG A CA 1
ATOM 1290 C C . ARG A 1 165 ? -3.659 15.553 -3.042 1.00 39.94 165 ARG A C 1
ATOM 1292 O O . ARG A 1 165 ? -2.484 15.261 -3.264 1.00 39.94 165 ARG A O 1
ATOM 1299 N N . VAL A 1 166 ? -4.285 15.188 -1.925 1.00 41.44 166 VAL A N 1
ATOM 1300 C CA . VAL A 1 166 ? -3.984 13.921 -1.291 1.00 41.44 166 VAL A CA 1
ATOM 1301 C C . VAL A 1 166 ? -4.281 12.971 -2.421 1.00 41.44 166 VAL A C 1
ATOM 1303 O O . VAL A 1 166 ? -5.432 12.831 -2.828 1.00 41.44 166 VAL A O 1
ATOM 1306 N N . ASN A 1 167 ? -3.214 12.659 -3.155 1.00 38.38 167 ASN A N 1
ATOM 1307 C CA . ASN A 1 167 ? -3.371 12.504 -4.579 1.00 38.38 167 ASN A CA 1
ATOM 1308 C C . ASN A 1 167 ? -4.317 11.329 -4.794 1.00 38.38 167 ASN A C 1
ATOM 1310 O O . ASN A 1 167 ? -3.971 10.209 -4.429 1.00 38.38 167 ASN A O 1
ATOM 1314 N N . GLN A 1 168 ? -5.453 11.575 -5.453 1.00 35.97 168 GLN A N 1
ATOM 1315 C CA . GLN A 1 168 ? -6.211 10.510 -6.117 1.00 35.97 168 GLN A CA 1
ATOM 1316 C C . GLN A 1 168 ? -5.280 9.635 -6.987 1.00 35.97 168 GLN A C 1
ATOM 1318 O O . GLN A 1 168 ? -5.583 8.477 -7.236 1.00 35.97 168 GLN A O 1
ATOM 1323 N N . ASP A 1 169 ? -4.089 10.148 -7.325 1.00 36.53 169 ASP A N 1
ATOM 1324 C CA . ASP A 1 169 ? -2.941 9.407 -7.837 1.00 36.53 169 ASP A CA 1
ATOM 1325 C C . ASP A 1 169 ? -1.799 9.358 -6.803 1.00 36.53 169 ASP A C 1
ATOM 1327 O O . ASP A 1 169 ? -0.931 10.221 -6.866 1.00 36.53 169 ASP A O 1
ATOM 1331 N N . GLY A 1 170 ? -1.749 8.412 -5.860 1.00 35.50 170 GLY A N 1
ATOM 1332 C CA . GLY A 1 170 ? -0.696 8.274 -4.831 1.00 35.50 170 GLY A CA 1
ATOM 1333 C C . GLY A 1 170 ? 0.769 8.439 -5.299 1.00 35.50 170 GLY A C 1
ATOM 1334 O O . GLY A 1 170 ? 1.537 7.481 -5.358 1.00 35.50 170 GLY A O 1
ATOM 1335 N N . LYS A 1 171 ? 1.205 9.673 -5.573 1.00 42.53 171 LYS A N 1
ATOM 1336 C CA . LYS A 1 171 ? 2.569 10.059 -5.938 1.00 42.53 171 LYS A CA 1
ATOM 1337 C C . LYS A 1 171 ? 3.352 10.255 -4.656 1.00 42.53 171 LYS A C 1
ATOM 1339 O O . LYS A 1 171 ? 3.838 11.341 -4.346 1.00 42.53 171 LYS A O 1
ATOM 1344 N N . ASN A 1 172 ? 3.459 9.161 -3.912 1.00 44.91 172 ASN A N 1
ATOM 1345 C CA . ASN A 1 172 ? 4.503 8.979 -2.924 1.00 44.91 172 ASN A CA 1
ATOM 1346 C C . ASN A 1 172 ? 5.842 9.273 -3.612 1.00 44.91 172 ASN A C 1
ATOM 1348 O O . ASN A 1 172 ? 6.063 8.862 -4.756 1.00 44.91 172 ASN A O 1
ATOM 1352 N N . ALA A 1 173 ? 6.742 9.992 -2.943 1.00 48.41 173 ALA A N 1
ATOM 1353 C CA . ALA A 1 173 ? 8.105 10.151 -3.429 1.00 48.41 173 ALA A CA 1
ATOM 1354 C C . ALA A 1 173 ? 8.707 8.752 -3.680 1.00 48.41 173 ALA A C 1
ATOM 1356 O O . ALA A 1 173 ? 8.935 8.003 -2.738 1.00 48.41 173 ALA A O 1
ATOM 1357 N N . GLY A 1 174 ? 8.910 8.387 -4.952 1.00 55.94 174 GLY A N 1
ATOM 1358 C CA . GLY A 1 174 ? 9.405 7.063 -5.354 1.00 55.94 174 GLY A CA 1
ATOM 1359 C C . GLY A 1 174 ? 8.374 6.113 -5.983 1.00 55.94 174 GLY A C 1
ATOM 1360 O O . GLY A 1 174 ? 8.769 5.040 -6.425 1.00 55.94 174 GLY A O 1
ATOM 1361 N N . VAL A 1 175 ? 7.093 6.489 -6.083 1.00 64.38 175 VAL A N 1
ATOM 1362 C CA . VAL A 1 175 ? 6.076 5.728 -6.833 1.00 64.38 175 VAL A CA 1
ATOM 1363 C C . VAL A 1 175 ? 5.853 6.376 -8.197 1.00 64.38 175 VAL A C 1
ATOM 1365 O O . VAL A 1 175 ? 5.545 7.566 -8.294 1.00 64.38 175 VAL A O 1
ATOM 1368 N N . TYR A 1 176 ? 6.025 5.587 -9.259 1.00 70.00 176 TYR A N 1
ATOM 1369 C CA . TYR A 1 176 ? 5.925 6.042 -10.644 1.00 70.00 176 TYR A CA 1
ATOM 1370 C C . TYR A 1 176 ? 4.825 5.283 -11.376 1.00 70.00 176 TYR A C 1
ATOM 1372 O O . TYR A 1 176 ? 4.801 4.055 -11.390 1.00 70.00 176 TYR A O 1
ATOM 1380 N N . GLU A 1 177 ? 3.919 6.035 -11.990 1.00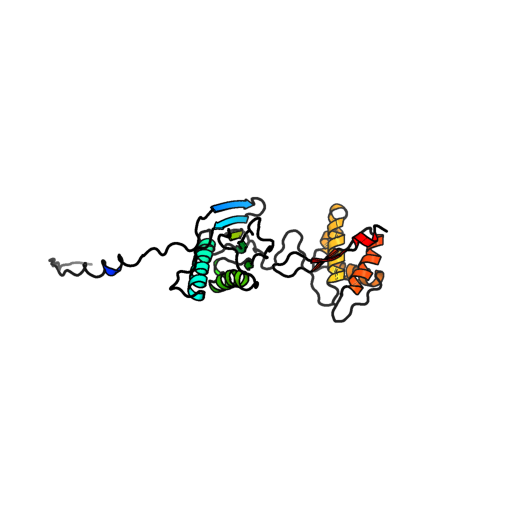 71.88 177 GLU A N 1
ATOM 1381 C CA . GLU A 1 177 ? 2.841 5.491 -12.807 1.00 71.88 177 GLU A CA 1
ATOM 1382 C C . GLU A 1 177 ? 3.398 5.009 -14.154 1.00 71.88 177 GLU A C 1
ATOM 1384 O O . GLU A 1 177 ? 4.103 5.745 -14.850 1.00 71.88 177 GLU A O 1
ATOM 1389 N N . LEU A 1 178 ? 3.065 3.774 -14.525 1.00 75.94 178 LEU A N 1
ATOM 1390 C CA . LEU A 1 178 ? 3.424 3.168 -15.803 1.00 75.94 178 LEU A CA 1
ATOM 1391 C C . LEU A 1 178 ? 2.148 2.786 -16.546 1.00 75.94 178 LEU A C 1
ATOM 1393 O O . LEU A 1 178 ? 1.348 2.000 -16.046 1.00 75.94 178 LEU A O 1
ATOM 1397 N N . HIS A 1 179 ? 1.974 3.286 -17.769 1.00 77.56 179 HIS A N 1
ATOM 1398 C CA . HIS A 1 179 ? 0.900 2.805 -18.636 1.00 77.56 179 HIS A CA 1
ATOM 1399 C C . HIS A 1 179 ? 1.307 1.495 -19.308 1.00 77.56 179 HIS A C 1
ATOM 1401 O O . HIS A 1 179 ? 2.386 1.415 -19.897 1.00 77.56 179 HIS A O 1
ATOM 1407 N N . ASN A 1 180 ? 0.419 0.502 -19.278 1.00 80.06 180 ASN A N 1
ATOM 1408 C CA . ASN A 1 180 ? 0.626 -0.801 -19.902 1.00 80.06 180 ASN A CA 1
ATOM 1409 C C . ASN A 1 180 ? -0.398 -1.042 -21.020 1.00 80.06 180 ASN A C 1
ATOM 1411 O O . ASN A 1 180 ? -1.386 -1.734 -20.814 1.00 80.06 180 ASN A O 1
ATOM 1415 N N . LYS A 1 181 ? -0.193 -0.423 -22.188 1.00 82.94 181 LYS A N 1
ATOM 1416 C CA . LYS A 1 181 ? -1.025 -0.674 -23.386 1.00 82.94 181 LYS A CA 1
ATOM 1417 C C . LYS A 1 181 ? -0.404 -1.692 -24.346 1.00 82.94 181 LYS A C 1
ATOM 1419 O O . LYS A 1 181 ? -1.069 -2.154 -25.258 1.00 82.94 181 LYS A O 1
ATOM 1424 N N . ASP A 1 182 ? 0.880 -1.980 -24.169 1.00 85.06 182 ASP A N 1
ATOM 1425 C CA . ASP A 1 182 ? 1.710 -2.778 -25.072 1.00 85.06 182 ASP A CA 1
ATOM 1426 C C . ASP A 1 182 ? 2.448 -3.903 -24.336 1.00 85.06 182 ASP A C 1
ATOM 1428 O O . ASP A 1 182 ? 3.470 -4.386 -24.809 1.00 85.06 182 ASP A O 1
ATOM 1432 N N . ASN A 1 183 ? 1.949 -4.307 -23.162 1.00 86.88 183 ASN A N 1
ATOM 1433 C CA . ASN A 1 183 ? 2.491 -5.402 -22.350 1.00 86.88 183 ASN A CA 1
ATOM 1434 C C . ASN A 1 183 ? 3.956 -5.233 -21.897 1.00 86.88 183 ASN A C 1
ATOM 1436 O O . ASN A 1 183 ? 4.565 -6.167 -21.379 1.00 86.88 183 ASN A O 1
ATOM 1440 N N . MET A 1 184 ? 4.518 -4.026 -22.025 1.00 88.25 184 MET A N 1
ATOM 1441 C CA . MET A 1 184 ? 5.900 -3.697 -21.658 1.00 88.25 184 MET A CA 1
ATOM 1442 C C . MET A 1 184 ? 6.054 -3.158 -20.226 1.00 88.25 184 MET A C 1
ATOM 1444 O O . MET A 1 184 ? 7.080 -2.553 -19.905 1.00 88.25 184 MET A O 1
ATOM 1448 N N . CYS A 1 185 ? 5.063 -3.333 -19.346 1.00 89.00 185 CYS A N 1
ATOM 1449 C CA . CYS A 1 185 ? 5.106 -2.787 -17.983 1.00 89.00 185 CYS A CA 1
ATOM 1450 C C . CYS A 1 185 ? 6.369 -3.184 -17.203 1.00 89.00 185 CYS A C 1
ATOM 1452 O O . CYS A 1 185 ? 6.989 -2.315 -16.588 1.00 89.00 185 CYS A O 1
ATOM 1454 N N . LEU A 1 186 ? 6.796 -4.450 -17.281 1.00 89.75 186 LEU A N 1
ATOM 1455 C CA . LEU A 1 186 ? 7.999 -4.926 -16.596 1.00 89.75 186 LEU A CA 1
ATOM 1456 C C . LEU A 1 186 ? 9.254 -4.221 -17.126 1.00 89.75 186 LEU A C 1
ATOM 1458 O O . LEU A 1 186 ? 9.990 -3.615 -16.350 1.00 89.75 186 LEU A O 1
ATOM 1462 N N . ALA A 1 187 ? 9.459 -4.207 -18.443 1.00 91.81 187 ALA A N 1
ATOM 1463 C CA . ALA A 1 187 ? 10.607 -3.542 -19.059 1.00 91.81 187 ALA A CA 1
ATOM 1464 C C . ALA A 1 187 ? 10.648 -2.042 -18.715 1.00 91.81 187 ALA A C 1
ATOM 1466 O O . ALA A 1 187 ? 11.698 -1.511 -18.350 1.00 91.81 187 ALA A O 1
ATOM 1467 N N . ARG A 1 188 ? 9.493 -1.362 -18.738 1.00 90.81 188 ARG A N 1
ATOM 1468 C CA . ARG A 1 188 ? 9.381 0.049 -18.335 1.00 90.81 188 ARG A CA 1
ATOM 1469 C C . ARG A 1 188 ? 9.708 0.251 -16.855 1.00 90.81 188 ARG A C 1
ATOM 1471 O O . ARG A 1 188 ? 10.420 1.197 -16.530 1.00 90.81 188 ARG A O 1
ATOM 1478 N N . SER A 1 189 ? 9.247 -0.634 -15.968 1.00 89.31 189 SER A N 1
ATOM 1479 C CA . SER A 1 189 ? 9.571 -0.547 -14.537 1.00 89.31 189 SER A CA 1
ATOM 1480 C C . SER A 1 189 ? 11.063 -0.702 -14.266 1.00 89.31 189 SER A C 1
ATOM 1482 O O . SER A 1 189 ? 11.615 0.055 -13.470 1.00 89.31 189 SER A O 1
ATOM 1484 N N . ILE A 1 190 ? 11.734 -1.603 -14.990 1.00 91.19 190 ILE A N 1
ATOM 1485 C CA . ILE A 1 190 ? 13.177 -1.807 -14.876 1.00 91.19 190 ILE A CA 1
ATOM 1486 C C . ILE A 1 190 ? 13.906 -0.548 -15.341 1.00 91.19 190 ILE A C 1
ATOM 1488 O O . ILE A 1 190 ? 14.730 -0.012 -14.607 1.00 91.19 190 ILE A O 1
ATOM 1492 N N . VAL A 1 191 ? 13.566 -0.018 -16.518 1.00 91.88 191 VAL A N 1
ATOM 1493 C CA . VAL A 1 191 ? 14.171 1.214 -17.051 1.00 91.88 191 VAL A CA 1
ATOM 1494 C C . VAL A 1 191 ? 14.023 2.384 -16.077 1.00 91.88 191 VAL A C 1
ATOM 1496 O O . VAL A 1 191 ? 14.991 3.105 -15.831 1.00 91.88 191 VAL A O 1
ATOM 1499 N N . VAL A 1 192 ? 12.837 2.565 -15.490 1.00 89.38 192 VAL A N 1
ATOM 1500 C CA . VAL A 1 192 ? 12.601 3.613 -14.489 1.00 89.38 192 VAL A CA 1
ATOM 1501 C C . VAL A 1 192 ? 13.439 3.378 -13.235 1.00 89.38 192 VAL A C 1
ATOM 1503 O O . VAL A 1 192 ? 14.061 4.321 -12.753 1.00 89.38 192 VAL A O 1
ATOM 1506 N N . ALA A 1 193 ? 13.510 2.146 -12.725 1.00 87.12 193 ALA A N 1
ATOM 1507 C CA . ALA A 1 193 ? 14.312 1.817 -11.548 1.00 87.12 193 ALA A CA 1
ATOM 1508 C C . ALA A 1 193 ? 15.813 2.071 -11.779 1.00 87.12 193 ALA A C 1
ATOM 1510 O O . ALA A 1 193 ? 16.478 2.681 -10.939 1.00 87.12 193 ALA A O 1
ATOM 1511 N N . VAL A 1 194 ? 16.340 1.681 -12.943 1.00 87.38 194 VAL A N 1
ATOM 1512 C CA . VAL A 1 194 ? 17.741 1.918 -13.322 1.00 87.38 194 VAL A CA 1
ATOM 1513 C C . VAL A 1 194 ? 18.031 3.411 -13.455 1.00 87.38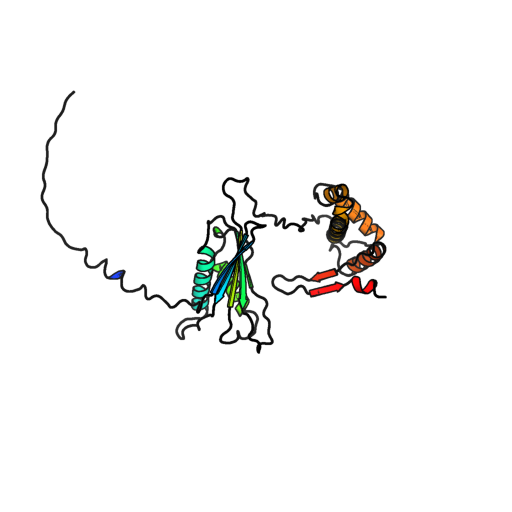 194 VAL A C 1
ATOM 1515 O O . VAL A 1 194 ? 19.018 3.903 -12.907 1.00 87.38 194 VAL A O 1
ATOM 1518 N N . ALA A 1 195 ? 17.155 4.157 -14.131 1.00 88.19 195 ALA A N 1
ATOM 1519 C CA . ALA A 1 195 ? 17.295 5.603 -14.266 1.00 88.19 195 ALA A CA 1
ATOM 1520 C C . ALA A 1 195 ? 17.203 6.318 -12.909 1.00 88.19 195 ALA A C 1
ATOM 1522 O O . ALA A 1 195 ? 17.945 7.265 -12.660 1.00 88.19 195 ALA A O 1
ATOM 1523 N N . TYR A 1 196 ? 16.333 5.845 -12.012 1.00 86.31 196 TYR A N 1
ATOM 1524 C CA . TYR A 1 196 ? 16.219 6.367 -10.654 1.00 86.31 196 TYR A CA 1
ATOM 1525 C C . TYR A 1 196 ? 17.503 6.142 -9.853 1.00 86.31 196 TYR A C 1
ATOM 1527 O O . TYR A 1 196 ? 17.955 7.054 -9.161 1.00 86.31 196 TYR A O 1
ATOM 1535 N N . ASN A 1 197 ? 18.125 4.966 -9.983 1.00 82.06 197 ASN A N 1
ATOM 1536 C CA . ASN A 1 197 ? 19.398 4.667 -9.329 1.00 82.06 197 ASN A CA 1
ATOM 1537 C C . ASN A 1 197 ? 20.536 5.575 -9.837 1.00 82.06 197 ASN A C 1
ATOM 1539 O O . ASN A 1 197 ? 21.400 5.981 -9.069 1.00 82.06 197 ASN A O 1
ATOM 1543 N N . ARG A 1 198 ? 20.501 5.962 -11.121 1.00 81.19 198 ARG A N 1
ATOM 1544 C CA . ARG A 1 198 ? 21.500 6.839 -11.765 1.00 81.19 198 ARG A CA 1
ATOM 1545 C C . ARG A 1 198 ? 21.143 8.335 -11.726 1.00 81.19 198 ARG A C 1
ATOM 1547 O O . ARG A 1 198 ? 21.864 9.152 -12.296 1.00 81.19 198 ARG A O 1
ATOM 1554 N N . LYS A 1 199 ? 20.053 8.728 -11.052 1.00 77.69 199 LYS A N 1
ATOM 1555 C CA . LYS A 1 199 ? 19.486 10.094 -11.109 1.00 77.69 199 LYS A CA 1
ATOM 1556 C C . LYS A 1 199 ? 20.443 11.211 -10.676 1.00 77.69 199 LYS A C 1
ATOM 1558 O O . LYS A 1 199 ? 20.251 12.354 -11.082 1.00 77.69 199 LYS A O 1
ATOM 1563 N N . SER A 1 200 ? 21.408 10.903 -9.807 1.00 66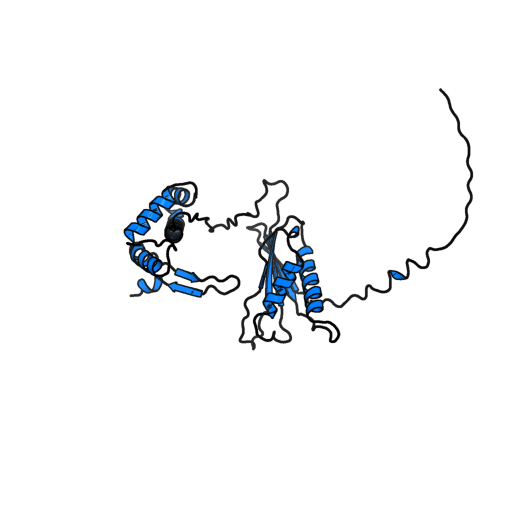.44 200 SER A N 1
ATOM 1564 C CA . SER A 1 200 ? 22.420 11.852 -9.324 1.00 66.44 200 SER A CA 1
ATOM 1565 C C . SER A 1 200 ? 23.456 12.186 -10.395 1.00 66.44 200 SER A C 1
ATOM 1567 O O . SER A 1 200 ? 24.007 13.279 -10.370 1.00 66.44 200 SER A O 1
ATOM 1569 N N . VAL A 1 201 ? 23.682 11.264 -11.333 1.00 73.19 201 VAL A N 1
ATOM 1570 C CA . VAL A 1 201 ? 24.668 11.385 -12.410 1.00 73.19 201 VAL A CA 1
ATOM 1571 C C . VAL A 1 201 ? 24.028 11.973 -13.666 1.00 73.19 201 VAL A C 1
ATOM 1573 O O . VAL A 1 201 ? 24.604 12.853 -14.292 1.00 73.19 201 VAL A O 1
ATOM 1576 N N . ASP A 1 202 ? 22.808 11.545 -14.010 1.00 81.81 202 ASP A N 1
ATOM 1577 C CA . ASP A 1 202 ? 22.101 12.023 -15.203 1.00 81.81 202 ASP A CA 1
ATOM 1578 C C . ASP A 1 202 ? 20.645 12.404 -14.897 1.00 81.81 202 ASP A C 1
ATOM 1580 O O . ASP A 1 202 ? 19.673 11.673 -15.134 1.00 81.81 202 ASP A O 1
ATOM 1584 N N . LYS A 1 203 ? 20.497 13.615 -14.355 1.00 82.12 203 LYS A N 1
ATOM 1585 C CA . LYS A 1 203 ? 19.201 14.195 -13.988 1.00 82.12 203 LYS A CA 1
ATOM 1586 C C . LYS A 1 203 ? 18.302 14.435 -15.206 1.00 82.12 203 LYS A C 1
ATOM 1588 O O . LYS A 1 203 ? 17.076 14.386 -15.080 1.00 82.12 203 LYS A O 1
ATOM 1593 N N . GLN A 1 204 ? 18.880 14.707 -16.376 1.00 84.31 204 GLN A N 1
ATOM 1594 C CA . GLN A 1 204 ? 18.116 15.007 -17.585 1.00 84.31 204 GLN A CA 1
ATOM 1595 C C . GLN A 1 204 ? 17.466 13.741 -18.145 1.00 84.31 204 GLN A C 1
ATOM 1597 O O . GLN A 1 204 ? 16.263 13.743 -18.425 1.00 84.31 204 GLN A O 1
ATOM 1602 N N . THR A 1 205 ? 18.220 12.646 -18.234 1.00 82.50 205 THR A N 1
ATOM 1603 C CA . THR A 1 205 ? 17.692 11.335 -18.625 1.00 82.50 205 THR A CA 1
ATOM 1604 C C . THR A 1 205 ? 16.668 10.831 -17.621 1.00 82.50 205 THR A C 1
ATOM 1606 O O . THR A 1 205 ? 15.594 10.383 -18.025 1.00 82.50 205 THR A O 1
ATOM 1609 N N . TRP A 1 206 ? 16.923 11.001 -16.320 1.00 87.50 206 TRP A N 1
ATOM 1610 C CA . TRP A 1 206 ? 15.933 10.699 -15.287 1.00 87.50 206 TRP A CA 1
ATOM 1611 C C . TRP A 1 206 ? 14.605 11.437 -15.517 1.00 87.50 206 TRP A C 1
ATOM 1613 O O . TRP A 1 206 ? 13.544 10.814 -15.555 1.00 87.50 206 TRP A O 1
ATOM 1623 N N . ASN A 1 207 ? 14.645 12.756 -15.728 1.00 83.81 207 ASN A N 1
ATOM 1624 C CA . ASN A 1 207 ? 13.436 13.550 -15.956 1.00 83.81 207 ASN A CA 1
ATOM 1625 C C . ASN A 1 207 ? 12.673 13.107 -17.213 1.00 83.81 207 ASN A C 1
ATOM 1627 O O . ASN A 1 207 ? 11.441 13.068 -17.196 1.00 83.81 207 ASN A O 1
ATOM 1631 N N . ARG A 1 208 ? 13.393 12.738 -18.279 1.00 85.38 208 ARG A N 1
ATOM 1632 C CA . ARG A 1 208 ? 12.805 12.233 -19.528 1.00 85.38 208 ARG A CA 1
ATOM 1633 C C . ARG A 1 208 ? 12.148 10.865 -19.357 1.00 85.38 208 ARG A C 1
ATOM 1635 O O . ARG A 1 208 ? 11.069 10.661 -19.898 1.00 85.38 208 ARG A O 1
ATOM 1642 N N . ILE A 1 209 ? 12.777 9.952 -18.616 1.00 85.81 209 ILE A N 1
ATOM 1643 C CA . ILE A 1 209 ? 12.269 8.591 -18.372 1.00 85.81 209 ILE A CA 1
ATOM 1644 C C . ILE A 1 209 ? 11.103 8.588 -17.376 1.00 85.81 209 ILE A C 1
ATOM 1646 O O . ILE A 1 209 ? 10.185 7.777 -17.501 1.00 85.81 209 ILE A O 1
ATOM 1650 N N . ARG A 1 210 ? 11.129 9.491 -16.389 1.00 82.25 210 ARG A N 1
ATOM 1651 C CA . ARG A 1 210 ? 10.071 9.623 -15.382 1.00 82.25 210 ARG A CA 1
ATOM 1652 C C . ARG A 1 210 ? 8.782 10.212 -15.954 1.00 82.25 210 ARG A C 1
ATOM 1654 O O . ARG A 1 210 ? 7.701 9.868 -15.481 1.00 82.25 210 ARG A O 1
ATOM 1661 N N . ASP A 1 211 ? 8.871 11.155 -16.891 1.00 77.56 211 ASP A N 1
ATOM 1662 C CA . ASP A 1 211 ? 7.668 11.779 -17.448 1.00 77.56 211 ASP A CA 1
ATOM 1663 C C . ASP A 1 211 ? 6.952 10.808 -18.396 1.00 77.56 211 ASP A C 1
ATOM 1665 O O . ASP A 1 211 ? 7.420 10.518 -19.496 1.00 77.56 211 ASP A O 1
ATOM 1669 N N . ARG A 1 212 ? 5.770 10.355 -17.967 1.00 68.00 212 ARG A N 1
ATOM 1670 C CA . ARG A 1 212 ? 4.884 9.440 -18.703 1.00 68.00 212 ARG A CA 1
ATOM 1671 C C . ARG A 1 212 ? 4.537 9.900 -20.122 1.00 68.00 212 ARG A C 1
ATOM 1673 O O . ARG A 1 212 ? 4.156 9.078 -20.948 1.00 68.00 212 ARG A O 1
ATOM 1680 N N . ARG A 1 213 ? 4.616 11.205 -20.402 1.00 69.06 213 ARG A N 1
ATOM 1681 C CA . ARG A 1 213 ? 4.283 11.782 -21.715 1.00 69.06 213 ARG A CA 1
ATOM 1682 C C . ARG A 1 213 ? 5.392 11.575 -22.743 1.00 69.06 213 ARG A C 1
ATOM 1684 O O . ARG A 1 213 ? 5.155 11.746 -23.934 1.00 69.06 213 ARG A O 1
ATOM 1691 N N . ASN A 1 214 ? 6.591 11.209 -22.298 1.00 65.25 214 ASN A N 1
ATOM 1692 C CA . ASN A 1 214 ? 7.762 11.183 -23.151 1.00 65.25 214 ASN A CA 1
ATOM 1693 C C . ASN A 1 214 ? 8.039 9.770 -23.693 1.00 65.25 214 ASN A C 1
ATOM 1695 O O . ASN A 1 214 ? 8.162 8.785 -22.966 1.00 65.25 214 ASN A O 1
ATOM 1699 N N . ARG A 1 215 ? 8.243 9.703 -25.013 1.00 82.06 215 ARG A N 1
ATOM 1700 C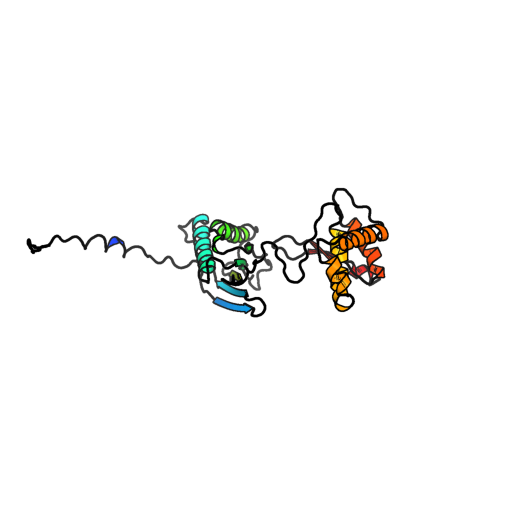 CA . ARG A 1 215 ? 8.659 8.515 -25.781 1.00 82.06 215 ARG A CA 1
ATOM 1701 C C . ARG A 1 215 ? 9.947 7.796 -25.300 1.00 82.06 215 ARG A C 1
ATOM 1703 O O . ARG A 1 215 ? 10.026 6.587 -25.518 1.00 82.06 215 ARG A O 1
ATOM 1710 N N . PRO A 1 216 ? 10.938 8.439 -24.639 1.00 86.75 216 PRO A N 1
ATOM 1711 C CA . PRO A 1 216 ? 12.183 7.793 -24.217 1.00 86.75 216 PRO A CA 1
ATOM 1712 C C . PRO A 1 216 ? 12.011 6.596 -23.283 1.00 86.75 216 PRO A C 1
ATOM 1714 O O . PRO A 1 216 ? 12.771 5.643 -23.413 1.00 86.75 216 PRO A O 1
ATOM 1717 N N . GLN A 1 217 ? 11.016 6.592 -22.384 1.00 89.00 217 GLN A N 1
ATOM 1718 C CA . GLN A 1 217 ? 10.766 5.428 -21.522 1.00 89.00 217 GLN A CA 1
ATOM 1719 C C . GLN A 1 217 ? 10.409 4.194 -22.361 1.00 89.00 217 GLN A C 1
ATOM 1721 O O . GLN A 1 217 ? 10.953 3.114 -22.139 1.00 89.00 217 GLN A O 1
ATOM 1726 N N . LYS A 1 218 ? 9.525 4.369 -23.351 1.00 89.06 218 LYS A N 1
ATOM 1727 C CA . LYS A 1 218 ? 9.117 3.301 -24.266 1.00 89.06 218 LYS A CA 1
ATOM 1728 C C . LYS A 1 218 ? 10.295 2.813 -25.111 1.00 89.06 218 LYS A C 1
ATOM 1730 O O . LYS A 1 218 ? 10.547 1.618 -25.131 1.00 89.06 218 LYS A O 1
ATOM 1735 N N . ILE A 1 219 ? 11.055 3.726 -25.717 1.00 91.56 219 ILE A N 1
ATOM 1736 C CA . ILE A 1 219 ? 12.225 3.378 -26.545 1.00 91.56 219 ILE A CA 1
ATOM 1737 C C . ILE A 1 219 ? 13.266 2.598 -25.729 1.00 91.56 219 ILE A C 1
ATOM 1739 O O . ILE A 1 219 ? 13.799 1.590 -26.188 1.00 91.56 219 ILE A O 1
ATOM 1743 N N . ALA A 1 220 ? 13.551 3.039 -24.503 1.00 91.25 220 ALA A N 1
ATOM 1744 C CA . ALA A 1 220 ? 14.487 2.348 -23.625 1.00 91.25 220 ALA A CA 1
ATOM 1745 C C . ALA A 1 220 ? 13.969 0.961 -23.203 1.00 91.25 220 ALA A C 1
ATOM 1747 O O . ALA A 1 220 ? 14.754 0.018 -23.137 1.00 91.25 220 ALA A O 1
ATOM 1748 N N . ALA A 1 221 ? 12.662 0.816 -22.963 1.00 91.81 221 ALA A N 1
ATOM 1749 C CA . ALA A 1 221 ? 12.045 -0.470 -22.642 1.00 91.81 221 ALA A CA 1
ATOM 1750 C C . ALA A 1 221 ? 12.066 -1.443 -23.835 1.00 91.81 221 ALA A C 1
ATOM 1752 O O . ALA A 1 221 ? 12.383 -2.618 -23.655 1.00 91.81 221 ALA A O 1
ATOM 1753 N N . GLU A 1 222 ? 11.800 -0.963 -25.053 1.00 92.62 222 GLU A N 1
ATOM 1754 C CA . GLU A 1 222 ? 11.908 -1.746 -26.294 1.00 92.62 222 GLU A CA 1
ATOM 1755 C C . GLU A 1 222 ? 13.347 -2.217 -26.521 1.00 92.62 222 GLU A C 1
ATOM 1757 O O . GLU A 1 222 ? 13.589 -3.393 -26.796 1.00 92.62 222 GLU A O 1
ATOM 1762 N N . LYS A 1 223 ? 14.317 -1.314 -26.330 1.00 94.44 223 LYS A N 1
ATOM 1763 C CA . LYS A 1 223 ? 15.742 -1.638 -26.422 1.00 94.44 223 LYS A CA 1
ATOM 1764 C C . LYS A 1 223 ? 16.142 -2.702 -25.401 1.00 94.44 223 LYS A C 1
ATOM 1766 O O . LYS A 1 223 ? 16.763 -3.688 -25.784 1.00 94.44 223 LYS A O 1
ATOM 1771 N N . LEU A 1 224 ? 15.749 -2.540 -24.135 1.00 94.31 224 LEU A N 1
ATOM 1772 C CA . LEU A 1 224 ? 16.015 -3.525 -23.083 1.00 94.31 224 LEU A CA 1
ATOM 1773 C C . LEU A 1 224 ? 15.412 -4.892 -23.436 1.00 94.31 224 LEU A C 1
ATOM 1775 O O . LEU A 1 224 ? 16.094 -5.902 -23.339 1.00 94.31 224 LEU A O 1
ATOM 1779 N N . THR A 1 225 ? 14.161 -4.918 -23.896 1.00 94.25 225 THR A N 1
ATOM 1780 C CA . THR A 1 225 ? 13.458 -6.149 -24.298 1.00 94.25 225 THR A CA 1
ATOM 1781 C C . THR A 1 225 ? 14.207 -6.875 -25.416 1.00 94.25 225 THR A C 1
ATOM 1783 O O . THR A 1 225 ? 14.482 -8.070 -25.301 1.00 94.25 225 THR A O 1
ATOM 1786 N N . LYS A 1 226 ? 14.626 -6.134 -26.450 1.00 94.25 226 LYS A N 1
ATOM 1787 C CA . LYS A 1 226 ? 15.407 -6.669 -27.571 1.00 94.25 226 LYS A CA 1
ATOM 1788 C C . LYS A 1 226 ? 16.770 -7.202 -27.123 1.00 94.25 226 LYS A C 1
ATOM 1790 O O . LYS A 1 226 ? 17.149 -8.303 -27.504 1.00 94.25 226 LYS A O 1
ATOM 1795 N N . GLU A 1 227 ? 17.502 -6.446 -26.307 1.00 93.81 227 GLU A N 1
ATOM 1796 C CA . GLU A 1 227 ? 18.829 -6.845 -25.815 1.00 93.81 227 GLU A CA 1
ATOM 1797 C C . GLU A 1 227 ? 18.786 -8.029 -24.842 1.00 93.81 227 GLU A C 1
ATOM 1799 O O . GLU A 1 227 ? 19.747 -8.791 -24.757 1.00 93.81 227 GLU A O 1
ATOM 1804 N N . SER A 1 228 ? 17.686 -8.189 -24.107 1.00 93.00 228 SER A N 1
ATOM 1805 C CA . SER A 1 228 ? 17.454 -9.331 -23.222 1.00 93.00 228 SER A CA 1
ATOM 1806 C C . SER A 1 228 ? 16.981 -10.587 -23.960 1.00 93.00 228 SER A C 1
ATOM 1808 O O . SER A 1 228 ? 16.845 -11.630 -23.323 1.00 93.00 228 SER A O 1
ATOM 1810 N N . GLY A 1 229 ? 16.719 -10.507 -25.272 1.00 92.50 229 GLY A N 1
ATOM 1811 C CA . GLY A 1 229 ? 16.148 -11.615 -26.043 1.00 92.50 229 GLY A CA 1
ATOM 1812 C C . GLY A 1 229 ? 14.752 -12.017 -25.558 1.00 92.50 229 GLY A C 1
ATOM 1813 O O . GLY A 1 229 ? 14.374 -13.180 -25.667 1.00 92.50 229 GLY A O 1
ATOM 1814 N N . VAL A 1 230 ? 14.010 -11.078 -24.965 1.00 92.44 230 VAL A N 1
ATOM 1815 C CA . VAL A 1 230 ? 12.670 -11.319 -24.427 1.00 92.44 230 VAL A CA 1
ATOM 1816 C C . VAL A 1 230 ? 11.646 -11.165 -25.544 1.00 92.44 230 VAL A C 1
ATOM 1818 O O . VAL A 1 230 ? 11.601 -10.135 -26.215 1.00 92.44 230 VAL A O 1
ATOM 1821 N N . VAL A 1 231 ? 10.782 -12.164 -25.701 1.00 88.75 231 VAL A N 1
ATOM 1822 C CA . VAL A 1 231 ? 9.597 -12.090 -26.560 1.00 88.75 231 VAL A CA 1
ATOM 1823 C C . VAL A 1 231 ? 8.379 -12.006 -25.650 1.00 88.75 231 VAL A C 1
ATOM 1825 O O . VAL A 1 231 ? 8.080 -12.946 -24.923 1.00 88.75 231 VAL A O 1
ATOM 1828 N N . LEU A 1 232 ? 7.702 -10.857 -25.647 1.00 85.31 232 LEU A N 1
ATOM 1829 C CA . LEU A 1 232 ? 6.553 -10.629 -24.772 1.00 85.31 232 LEU A CA 1
ATOM 1830 C C . LEU A 1 232 ? 5.298 -11.283 -25.349 1.00 85.31 232 LEU A C 1
ATOM 1832 O O . LEU A 1 232 ? 4.928 -11.038 -26.496 1.00 85.31 232 LEU A O 1
ATOM 1836 N N . SER A 1 233 ? 4.625 -12.083 -24.526 1.00 82.31 233 SER A N 1
ATOM 1837 C CA . SER A 1 233 ? 3.331 -12.669 -24.869 1.00 82.31 233 SER A CA 1
ATOM 1838 C C . SER A 1 233 ? 2.198 -11.635 -24.785 1.00 8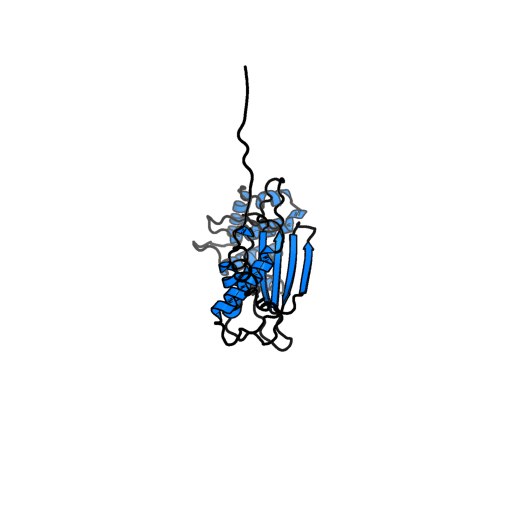2.31 233 SER A C 1
ATOM 1840 O O . SER A 1 233 ? 2.356 -10.543 -24.228 1.00 82.31 233 SER A O 1
ATOM 1842 N N . HIS A 1 234 ? 1.005 -12.000 -25.268 1.00 80.06 234 HIS A N 1
ATOM 1843 C CA . HIS A 1 234 ? -0.201 -11.189 -25.057 1.00 80.06 234 HIS A CA 1
ATOM 1844 C C . HIS A 1 234 ? -0.540 -11.002 -23.565 1.00 80.06 234 HIS A C 1
ATOM 1846 O O . HIS A 1 234 ? -1.134 -9.993 -23.196 1.00 80.06 234 HIS A O 1
ATOM 1852 N N . ASN A 1 235 ? -0.092 -11.917 -22.701 1.00 80.25 235 ASN A N 1
ATOM 1853 C CA . ASN A 1 235 ? -0.278 -11.841 -21.250 1.00 80.25 235 ASN A CA 1
ATOM 1854 C C . ASN A 1 235 ? 0.829 -11.031 -20.547 1.00 80.25 235 ASN A C 1
ATOM 1856 O O . ASN A 1 235 ? 0.834 -10.914 -19.323 1.00 80.25 235 ASN A O 1
ATOM 1860 N N . GLY A 1 236 ? 1.773 -10.466 -21.304 1.00 82.12 236 GLY A N 1
ATOM 1861 C CA . GLY A 1 236 ? 2.920 -9.741 -20.773 1.00 82.12 236 GLY A CA 1
ATOM 1862 C C . GLY A 1 236 ? 4.044 -10.642 -20.283 1.00 82.12 236 GLY A C 1
ATOM 1863 O O . GLY A 1 236 ? 4.252 -11.738 -20.808 1.00 82.12 236 GLY A O 1
ATOM 1864 N N . ALA A 1 237 ? 4.819 -10.109 -19.339 1.00 84.75 237 ALA A N 1
ATOM 1865 C CA . ALA A 1 237 ? 6.023 -10.733 -18.807 1.00 84.75 237 ALA A CA 1
ATOM 1866 C C . ALA A 1 237 ? 5.743 -11.463 -17.486 1.00 84.75 237 ALA A C 1
ATOM 1868 O O . ALA A 1 237 ? 5.157 -10.886 -16.569 1.00 84.75 237 ALA A O 1
ATOM 1869 N N . GLY A 1 238 ? 6.219 -12.700 -17.381 1.00 87.19 238 GLY A N 1
ATOM 1870 C CA . GLY A 1 238 ? 6.229 -13.516 -16.175 1.00 87.19 238 GLY A CA 1
ATOM 1871 C C . GLY A 1 238 ? 7.648 -13.796 -15.673 1.00 87.19 238 GLY A C 1
ATOM 1872 O O . GLY A 1 238 ? 8.604 -13.069 -15.950 1.00 87.19 238 GLY A O 1
ATOM 1873 N N . MET A 1 239 ? 7.792 -14.869 -14.892 1.00 88.00 239 MET A N 1
ATOM 1874 C CA . MET A 1 239 ? 9.060 -15.220 -14.237 1.00 88.00 239 MET A CA 1
ATOM 1875 C C . MET A 1 239 ? 10.168 -15.643 -15.211 1.00 88.00 239 MET A C 1
ATOM 1877 O O . MET A 1 239 ? 11.353 -15.408 -14.946 1.00 88.00 239 MET A O 1
ATOM 1881 N N . THR A 1 240 ? 9.792 -16.213 -16.357 1.00 89.56 240 THR A N 1
ATOM 1882 C CA . THR A 1 240 ? 10.726 -16.550 -17.436 1.00 89.56 240 THR A CA 1
ATOM 1883 C C . THR A 1 240 ? 11.398 -15.285 -17.958 1.00 89.56 240 THR A C 1
ATOM 1885 O O . THR A 1 240 ? 12.625 -15.188 -17.977 1.00 89.56 240 THR A O 1
ATOM 1888 N N . GLU A 1 241 ? 10.609 -14.263 -18.286 1.00 92.56 241 GLU A N 1
ATOM 1889 C CA . GLU A 1 241 ? 11.106 -12.981 -18.778 1.00 92.56 241 GLU A CA 1
ATOM 1890 C C . GLU A 1 241 ? 11.920 -12.242 -17.713 1.00 92.56 241 GLU A C 1
ATOM 1892 O O . GLU A 1 241 ? 12.957 -11.671 -18.041 1.00 92.56 241 GLU A O 1
ATOM 1897 N N . VAL A 1 242 ? 11.523 -12.300 -16.433 1.00 91.56 242 VAL A N 1
ATOM 1898 C CA . VAL A 1 242 ? 12.325 -11.755 -15.317 1.00 91.56 242 VAL A CA 1
ATOM 1899 C C . VAL A 1 242 ? 13.744 -12.329 -15.329 1.00 91.56 242 VAL A C 1
ATOM 1901 O O . VAL A 1 242 ? 14.710 -11.579 -15.189 1.00 91.56 242 VAL A O 1
ATOM 1904 N N . SER A 1 243 ? 13.886 -13.635 -15.555 1.00 91.62 243 SER A N 1
ATOM 1905 C CA . SER A 1 243 ? 15.194 -14.298 -15.599 1.00 91.62 243 SER A CA 1
ATOM 1906 C C . SER A 1 243 ? 16.023 -13.855 -16.811 1.00 91.62 243 SER A C 1
ATOM 1908 O O . SER A 1 243 ? 17.230 -13.633 -16.700 1.00 91.62 243 SER A O 1
ATOM 1910 N N . LEU A 1 244 ? 15.384 -13.654 -17.967 1.00 93.75 244 LEU A N 1
ATOM 1911 C CA . LEU A 1 244 ? 16.029 -13.109 -19.167 1.00 93.75 244 LEU A CA 1
ATOM 1912 C C . LEU A 1 244 ? 16.508 -11.665 -18.958 1.00 93.75 244 LEU A C 1
ATOM 1914 O O . LEU A 1 244 ? 17.651 -11.332 -19.287 1.00 93.75 244 LEU A O 1
ATOM 1918 N N . PHE A 1 245 ? 15.670 -10.821 -18.352 1.00 94.31 245 PHE A N 1
ATOM 1919 C CA . PHE A 1 245 ? 16.047 -9.460 -17.981 1.00 94.31 245 PHE A CA 1
ATOM 1920 C C . PHE A 1 245 ? 17.205 -9.452 -16.982 1.00 94.31 245 PHE A C 1
ATOM 1922 O O . PHE A 1 245 ? 18.165 -8.709 -17.192 1.00 94.31 245 PHE A O 1
ATOM 1929 N N . GLN A 1 246 ? 17.177 -10.311 -15.955 1.00 93.12 246 GLN A N 1
ATOM 1930 C CA . GLN A 1 246 ? 18.271 -10.425 -14.990 1.00 93.12 246 GLN A CA 1
ATOM 1931 C C . GLN A 1 246 ? 19.602 -10.709 -15.689 1.00 93.12 246 GLN A C 1
ATOM 1933 O O . GLN A 1 246 ? 20.572 -9.999 -15.437 1.00 93.12 246 GLN A O 1
ATOM 1938 N N . ARG A 1 247 ? 19.653 -11.677 -16.617 1.00 92.25 247 ARG A N 1
ATOM 1939 C CA . ARG A 1 247 ? 20.894 -12.010 -17.342 1.00 92.25 247 ARG A CA 1
ATOM 1940 C C . ARG A 1 247 ? 21.507 -10.810 -18.059 1.00 92.25 247 ARG A C 1
ATOM 1942 O O . ARG A 1 247 ? 22.722 -10.630 -18.031 1.00 92.25 247 ARG A O 1
ATOM 1949 N N . ARG A 1 248 ? 20.679 -9.962 -18.671 1.00 93.31 248 ARG A N 1
ATOM 1950 C CA . ARG A 1 248 ? 21.147 -8.731 -19.321 1.00 93.31 248 ARG A CA 1
ATOM 1951 C C . ARG A 1 248 ? 21.638 -7.697 -18.307 1.00 93.31 248 ARG A C 1
ATOM 1953 O O . ARG A 1 248 ? 22.648 -7.045 -18.569 1.00 93.31 248 ARG A O 1
ATOM 1960 N N . LEU A 1 249 ? 20.933 -7.545 -17.188 1.00 91.38 249 LEU A N 1
ATOM 1961 C CA . LEU A 1 249 ? 21.234 -6.567 -16.136 1.00 91.38 249 LEU A CA 1
ATOM 1962 C C . LEU A 1 249 ? 22.466 -6.926 -15.299 1.00 91.38 249 LEU A C 1
ATOM 1964 O O . LEU A 1 249 ? 23.082 -6.029 -14.727 1.00 91.38 249 LEU A O 1
ATOM 1968 N N . MET A 1 250 ? 22.880 -8.198 -15.281 1.00 89.38 250 MET A N 1
ATOM 1969 C CA . MET A 1 250 ? 24.141 -8.608 -14.651 1.00 89.38 250 MET A CA 1
ATOM 1970 C C . MET A 1 250 ? 25.350 -7.854 -15.211 1.00 89.38 250 MET A C 1
ATOM 1972 O O . MET A 1 250 ? 26.235 -7.484 -14.446 1.00 89.38 250 MET A O 1
ATOM 1976 N N . ARG A 1 251 ? 25.351 -7.538 -16.515 1.00 87.56 251 ARG A N 1
ATOM 1977 C CA . ARG A 1 251 ? 26.409 -6.734 -17.161 1.00 87.56 251 ARG A CA 1
ATOM 1978 C C . ARG A 1 251 ? 26.522 -5.317 -16.596 1.00 87.56 251 ARG A C 1
ATOM 1980 O O . ARG A 1 251 ? 27.573 -4.703 -16.690 1.00 87.56 251 ARG A O 1
ATOM 1987 N N . ASP A 1 252 ? 25.431 -4.803 -16.040 1.00 85.19 252 ASP A N 1
ATOM 1988 C CA . ASP A 1 252 ? 25.355 -3.488 -15.409 1.00 85.19 252 ASP A CA 1
ATOM 1989 C C . ASP A 1 252 ? 25.456 -3.580 -13.870 1.00 85.19 252 ASP A C 1
ATOM 1991 O O . ASP A 1 252 ? 25.172 -2.598 -13.183 1.00 85.19 252 ASP A O 1
ATOM 1995 N N . HIS A 1 253 ? 25.821 -4.749 -13.320 1.00 87.38 253 HIS A N 1
ATOM 1996 C CA . HIS A 1 253 ? 25.853 -5.043 -11.881 1.00 87.38 253 HIS A CA 1
ATOM 1997 C C . HIS A 1 253 ? 24.528 -4.748 -11.157 1.00 87.38 253 HIS A C 1
ATOM 1999 O O . HIS A 1 253 ? 24.500 -4.287 -10.015 1.00 87.38 253 HIS A O 1
ATOM 2005 N N . ILE A 1 254 ? 23.402 -5.009 -11.828 1.00 88.25 254 ILE A N 1
ATOM 2006 C CA . ILE A 1 254 ? 22.062 -4.798 -11.276 1.00 88.25 254 ILE A CA 1
ATOM 2007 C C . ILE A 1 254 ? 21.395 -6.144 -10.983 1.00 88.25 254 ILE A C 1
ATOM 2009 O O . ILE A 1 254 ? 21.262 -7.007 -11.853 1.00 88.25 254 ILE A O 1
ATOM 2013 N N . ALA A 1 255 ? 20.918 -6.294 -9.747 1.00 89.44 255 ALA A N 1
ATOM 2014 C CA . ALA A 1 255 ? 20.116 -7.428 -9.306 1.00 89.44 255 ALA A CA 1
ATOM 2015 C C . ALA A 1 255 ? 18.632 -7.052 -9.219 1.00 89.44 255 ALA A C 1
ATOM 2017 O O . ALA A 1 255 ? 18.253 -6.132 -8.490 1.00 89.44 255 ALA A O 1
ATOM 2018 N N . LEU A 1 256 ? 17.785 -7.801 -9.918 1.00 87.88 256 LEU A N 1
ATOM 2019 C CA . LEU A 1 256 ? 16.338 -7.774 -9.770 1.00 87.88 256 LEU A CA 1
ATOM 2020 C C . LEU A 1 256 ? 15.929 -8.619 -8.570 1.00 87.88 256 LEU A C 1
ATOM 2022 O O . LEU A 1 256 ? 16.359 -9.759 -8.405 1.00 87.88 256 LEU A O 1
ATOM 2026 N N . VAL A 1 257 ? 15.041 -8.071 -7.751 1.00 84.81 257 VAL A N 1
ATOM 2027 C CA . VAL A 1 257 ? 14.383 -8.804 -6.673 1.00 84.81 257 VAL A CA 1
ATOM 2028 C C . VAL A 1 257 ? 12.890 -8.636 -6.873 1.00 84.81 257 VAL A C 1
ATOM 2030 O O . VAL A 1 257 ? 12.398 -7.507 -6.899 1.00 84.81 257 VAL A O 1
ATOM 2033 N N . VAL A 1 258 ? 12.176 -9.748 -7.034 1.00 82.31 258 VAL A N 1
ATOM 2034 C CA . VAL A 1 258 ? 10.725 -9.724 -7.226 1.00 82.31 258 VAL A CA 1
ATOM 2035 C C . VAL A 1 258 ? 10.060 -10.184 -5.945 1.00 82.31 258 VAL A C 1
ATOM 2037 O O . VAL A 1 258 ? 10.340 -11.264 -5.419 1.00 82.31 258 VAL A O 1
ATOM 2040 N N . TRP A 1 259 ? 9.165 -9.338 -5.459 1.00 80.44 259 TRP A N 1
ATOM 2041 C CA . TRP A 1 259 ? 8.339 -9.604 -4.299 1.00 80.44 259 TRP A CA 1
ATOM 2042 C C . TRP A 1 259 ? 6.909 -9.815 -4.764 1.00 80.44 259 TRP A C 1
ATOM 2044 O O . TRP A 1 259 ? 6.342 -8.970 -5.458 1.00 80.44 259 TRP A O 1
ATOM 2054 N N . HIS A 1 260 ? 6.318 -10.929 -4.362 1.00 75.81 260 HIS A N 1
ATOM 2055 C CA . HIS A 1 260 ? 4.885 -11.103 -4.420 1.00 75.81 260 HIS A CA 1
ATOM 2056 C C . HIS A 1 260 ? 4.274 -10.408 -3.205 1.00 75.81 260 HIS A C 1
ATOM 2058 O O . HIS A 1 260 ? 4.459 -10.835 -2.062 1.00 75.81 260 HIS A O 1
ATOM 2064 N N . VAL A 1 261 ? 3.576 -9.304 -3.457 1.00 64.19 261 VAL A N 1
ATOM 2065 C CA . VAL A 1 261 ? 2.884 -8.539 -2.421 1.00 64.19 261 VAL A CA 1
ATOM 2066 C C . VAL A 1 261 ? 1.394 -8.800 -2.557 1.00 64.19 261 VAL A C 1
ATOM 2068 O O . VAL A 1 261 ? 0.733 -8.267 -3.447 1.00 64.19 261 VAL A O 1
ATOM 2071 N N . THR A 1 262 ? 0.853 -9.606 -1.654 1.00 58.31 262 THR A N 1
ATOM 2072 C CA . THR A 1 262 ? -0.591 -9.666 -1.432 1.00 58.31 262 THR A CA 1
ATOM 2073 C C . THR A 1 262 ? -0.946 -8.596 -0.401 1.00 58.31 262 THR A C 1
ATOM 2075 O O . THR A 1 262 ? -0.240 -8.441 0.597 1.00 58.31 262 THR A O 1
ATOM 2078 N N . ARG A 1 263 ? -2.017 -7.824 -0.626 1.00 45.72 263 ARG A N 1
ATOM 2079 C CA . ARG A 1 263 ? -2.458 -6.800 0.339 1.00 45.72 263 ARG A CA 1
ATOM 2080 C C . ARG A 1 263 ? -2.670 -7.443 1.713 1.00 45.72 263 ARG A C 1
ATOM 2082 O O . ARG A 1 263 ? -3.385 -8.435 1.806 1.00 45.72 263 ARG A O 1
ATOM 2089 N N . GLY A 1 264 ? -2.058 -6.878 2.754 1.00 39.03 264 GLY A N 1
ATOM 2090 C CA . GLY A 1 264 ? -2.165 -7.423 4.110 1.00 39.03 264 GLY A CA 1
ATOM 2091 C C . GLY A 1 264 ? -1.445 -8.761 4.290 1.00 39.03 264 GLY A C 1
ATOM 2092 O O . GLY A 1 264 ? -1.915 -9.599 5.046 1.00 39.03 264 GLY A O 1
ATOM 2093 N N . ARG A 1 265 ? -0.331 -8.993 3.586 1.00 44.34 265 ARG A N 1
ATOM 2094 C CA . ARG A 1 265 ? 0.644 -10.051 3.891 1.00 44.34 265 ARG A CA 1
ATOM 2095 C C . ARG A 1 265 ? 2.048 -9.467 3.849 1.00 44.34 265 ARG A C 1
ATOM 2097 O O . ARG A 1 265 ? 2.297 -8.495 3.132 1.00 44.34 265 ARG A O 1
ATOM 2104 N N . ASN A 1 266 ? 2.971 -10.089 4.576 1.00 50.59 266 ASN A N 1
ATOM 2105 C CA . ASN A 1 266 ? 4.384 -9.790 4.391 1.00 50.59 266 ASN A CA 1
ATOM 2106 C C . ASN A 1 266 ? 4.775 -10.113 2.938 1.00 50.59 266 ASN A C 1
ATOM 2108 O O . ASN A 1 266 ? 4.409 -11.183 2.444 1.00 50.59 266 ASN A O 1
ATOM 2112 N N . PRO A 1 267 ? 5.487 -9.209 2.244 1.00 63.25 267 PRO A N 1
ATOM 2113 C CA . PRO A 1 267 ? 6.008 -9.477 0.914 1.00 63.25 267 PRO A CA 1
ATOM 2114 C C . PRO A 1 267 ? 6.788 -10.794 0.896 1.00 63.25 267 PRO A C 1
ATOM 2116 O O . PRO A 1 267 ? 7.763 -10.950 1.630 1.00 63.25 267 PRO A O 1
ATOM 2119 N N . VAL A 1 268 ? 6.381 -11.732 0.043 1.00 74.75 268 VAL A N 1
ATOM 2120 C CA . VAL A 1 268 ? 7.129 -12.975 -0.165 1.00 74.75 268 VAL A CA 1
ATOM 2121 C C . VAL A 1 268 ? 8.080 -12.752 -1.325 1.00 74.75 268 VAL A C 1
ATOM 2123 O O . VAL A 1 268 ? 7.661 -12.383 -2.422 1.00 74.75 268 VAL A O 1
ATOM 2126 N N . ARG A 1 269 ? 9.376 -12.956 -1.102 1.00 82.12 269 ARG A N 1
ATOM 2127 C CA . ARG A 1 269 ? 10.360 -12.887 -2.182 1.00 82.12 269 ARG A CA 1
ATOM 2128 C C . ARG A 1 269 ? 10.203 -14.119 -3.068 1.00 82.12 269 ARG A C 1
ATOM 2130 O O . ARG A 1 269 ? 10.427 -15.228 -2.602 1.00 82.12 269 ARG A O 1
ATOM 2137 N N . ILE A 1 270 ? 9.849 -13.912 -4.331 1.00 86.69 270 ILE A N 1
ATOM 2138 C CA . ILE A 1 270 ? 9.670 -14.989 -5.320 1.00 86.69 270 ILE A CA 1
ATOM 2139 C C . ILE A 1 270 ? 10.827 -15.067 -6.322 1.00 86.69 270 ILE A C 1
ATOM 2141 O O . ILE A 1 270 ? 10.921 -16.019 -7.086 1.00 86.69 270 ILE A O 1
ATOM 2145 N N . TYR A 1 271 ? 11.712 -14.067 -6.325 1.00 86.44 271 TYR A N 1
ATOM 2146 C CA . TYR A 1 271 ? 12.915 -14.053 -7.151 1.00 86.44 271 TYR A CA 1
ATOM 2147 C C . TYR A 1 271 ? 14.014 -13.222 -6.509 1.00 86.44 271 TYR A C 1
ATOM 2149 O O . TYR A 1 271 ? 13.749 -12.124 -6.007 1.00 86.44 271 TYR A O 1
ATOM 2157 N N . ASN A 1 272 ? 15.249 -13.713 -6.575 1.00 87.94 272 ASN A N 1
ATOM 2158 C CA . ASN A 1 272 ? 16.415 -13.031 -6.036 1.00 87.94 272 ASN A CA 1
ATOM 2159 C C . ASN A 1 272 ? 17.610 -13.114 -6.994 1.00 87.94 272 ASN A C 1
ATOM 2161 O O . ASN A 1 272 ? 18.470 -13.979 -6.875 1.00 87.94 272 ASN A O 1
ATOM 2165 N N . GLY A 1 273 ? 17.719 -12.148 -7.903 1.00 85.44 273 GLY A N 1
ATOM 2166 C CA . GLY A 1 273 ? 18.832 -12.055 -8.848 1.00 85.44 273 GLY A CA 1
ATOM 2167 C C . GLY A 1 273 ? 20.196 -11.781 -8.206 1.00 85.44 273 GLY A C 1
ATOM 2168 O O . GLY A 1 273 ? 21.198 -11.819 -8.910 1.00 85.44 273 GLY A O 1
ATOM 2169 N N . ARG A 1 274 ? 20.270 -11.515 -6.890 1.00 83.88 274 ARG A N 1
ATOM 2170 C CA . ARG A 1 274 ? 21.551 -11.352 -6.175 1.00 83.88 274 ARG A CA 1
ATOM 2171 C C . ARG A 1 274 ? 22.348 -12.649 -6.110 1.00 83.88 274 ARG A C 1
ATOM 2173 O O . ARG A 1 274 ? 23.568 -12.600 -6.075 1.00 83.88 274 ARG A O 1
ATOM 2180 N N . GLU A 1 275 ? 21.662 -13.787 -6.115 1.00 82.38 275 GLU A N 1
ATOM 2181 C CA . GLU A 1 275 ? 22.299 -15.107 -6.070 1.00 82.38 275 GLU A CA 1
ATOM 2182 C C . GLU A 1 275 ? 23.192 -15.347 -7.293 1.00 82.38 275 GLU A C 1
ATOM 2184 O O . GLU A 1 275 ? 24.222 -15.997 -7.178 1.00 82.38 275 GLU A O 1
ATOM 2189 N N . ALA A 1 276 ? 22.875 -14.721 -8.429 1.00 75.44 276 ALA A N 1
ATOM 2190 C CA . ALA A 1 276 ? 23.669 -14.817 -9.650 1.00 75.44 276 ALA A CA 1
ATOM 2191 C C . ALA A 1 276 ? 25.010 -14.053 -9.605 1.00 75.44 276 ALA A C 1
ATOM 2193 O O . ALA A 1 276 ? 25.797 -14.176 -10.537 1.00 75.44 276 ALA A O 1
ATOM 2194 N N . PHE A 1 277 ? 25.269 -13.259 -8.558 1.00 74.44 277 PHE A N 1
ATOM 2195 C CA . PHE A 1 277 ? 26.539 -12.544 -8.357 1.00 74.44 277 PHE A CA 1
ATOM 2196 C C . PHE A 1 277 ? 27.454 -13.207 -7.319 1.00 74.44 277 PHE A C 1
ATOM 2198 O O . PHE A 1 277 ? 28.583 -12.760 -7.144 1.00 74.44 277 PHE A O 1
ATOM 2205 N N . ASN A 1 278 ? 26.961 -14.229 -6.614 1.00 64.75 278 ASN A N 1
ATOM 2206 C CA . ASN A 1 278 ? 27.698 -14.941 -5.566 1.00 64.75 278 ASN A CA 1
ATOM 2207 C C . ASN A 1 278 ? 28.296 -16.272 -6.063 1.00 64.75 278 ASN A C 1
ATOM 2209 O O . ASN A 1 278 ? 28.719 -17.084 -5.241 1.00 64.75 278 ASN A O 1
ATOM 2213 N N . GLY A 1 279 ? 28.267 -16.508 -7.378 1.00 53.44 279 GLY A N 1
ATOM 2214 C CA . GLY A 1 279 ? 28.890 -17.649 -8.052 1.00 53.44 279 GLY A CA 1
ATOM 2215 C C . GLY A 1 279 ? 30.145 -17.244 -8.805 1.00 53.44 279 GLY A C 1
ATOM 2216 O O . GLY A 1 279 ? 30.234 -16.057 -9.194 1.00 53.44 279 GLY A O 1
#

Foldseek 3Di:
DDDDDDDDDDDDDDDDDPPPPVVVVPPPVPVPPQQFADWDWDWDDPPVQQKIKIKIKTWGDDDPPPDDPVVSLLSNLVVVLCVLVVDDDQAKKKKKWKDWDDDPPDPDDAQTFIGDIDRNVPDDSVSSSVRSVVHVPPPDDDDPPIMMMMIMMIHDQDPPPPGPCCPPPVPDPPDADDDCPPLLRVLLVVLLVVCVVCCVPCVPLNVQSRDNVHCPSVVSSVVLCVQLVHDADPNHDDPVSVVSSLVSCVVVVDWDWDWDDDPRDDTDTPDTSVVVVVD